Protein AF-A0A2Z6RUY8-F1 (afdb_monomer_lite)

Sequence (255 aa):
MKKIKHSTLRCDRLRELCSIENLTYYKSQLDVETRWNSTYYMIVKFQKMLRPIEMLAATDQDIKKFVPDAQGWIKINDTLTLLEPLEKATVLLSASSYPTISDVRFLFLGIQQHLNDYIGKEGFSQSEVASLILQKIDQYWEVVDSSTLASIVLDPRTKLTLFSTGEESTNAINAVKRRFSEYHTPMSQPAVINHDNGEVASTRDYFHQLKRRRLNNSTLNITRPSSGIYEEIDQYLALPCDDNVAPLLWWQAHF

InterPro domains:
  IPR012337 Ribonuclease H-like superfamily [SSF53098] (3-254)
  IPR052035 Zinc finger BED domain-containing [PTHR46481] (2-254)

Structure (mmCIF, N/CA/C/O backbone):
data_AF-A0A2Z6RUY8-F1
#
_entry.id   AF-A0A2Z6RUY8-F1
#
loop_
_atom_site.group_PDB
_atom_site.id
_atom_site.type_symbol
_atom_site.label_atom_id
_atom_site.label_alt_id
_atom_site.label_comp_id
_atom_site.label_asym_id
_atom_site.label_entity_id
_atom_site.label_seq_id
_atom_site.pdbx_PDB_ins_code
_atom_site.Cartn_x
_atom_site.Cartn_y
_atom_site.Cartn_z
_atom_site.occupancy
_atom_site.B_iso_or_equiv
_atom_site.auth_seq_id
_atom_site.auth_comp_id
_atom_site.auth_asym_id
_atom_site.auth_atom_id
_atom_site.pdbx_PDB_model_num
ATOM 1 N N . MET A 1 1 ? -9.678 -3.278 20.428 1.00 87.38 1 MET A N 1
ATOM 2 C CA . MET A 1 1 ? -9.801 -4.663 19.894 1.00 87.38 1 MET A CA 1
ATOM 3 C C . MET A 1 1 ? -9.394 -5.783 20.861 1.00 87.38 1 MET A C 1
ATOM 5 O O . MET A 1 1 ? -10.179 -6.710 21.037 1.00 87.38 1 MET A O 1
ATOM 9 N N . LYS A 1 2 ? -8.226 -5.733 21.527 1.00 91.69 2 LYS A N 1
ATOM 10 C CA . LYS A 1 2 ? -7.737 -6.803 22.435 1.00 91.69 2 LYS A CA 1
ATOM 11 C C . LYS A 1 2 ? -8.730 -7.222 23.534 1.00 91.69 2 LYS A C 1
ATOM 13 O O . LYS A 1 2 ? -8.990 -8.410 23.700 1.00 91.69 2 LYS A O 1
ATOM 18 N N . LYS A 1 3 ? -9.339 -6.255 24.233 1.00 91.94 3 LYS A N 1
ATOM 19 C CA . LYS A 1 3 ? -10.337 -6.500 25.298 1.00 91.94 3 LYS A CA 1
ATOM 20 C C . LYS A 1 3 ? -11.599 -7.218 24.811 1.00 91.94 3 LYS A C 1
ATOM 22 O O . LYS A 1 3 ? -12.157 -8.014 25.560 1.00 91.94 3 LYS A O 1
ATOM 27 N N . ILE A 1 4 ? -12.019 -6.953 23.572 1.00 92.56 4 ILE A N 1
ATOM 28 C CA . ILE A 1 4 ? -13.154 -7.632 22.938 1.00 92.56 4 ILE A CA 1
ATOM 29 C C . ILE A 1 4 ? -12.733 -9.054 22.565 1.00 92.56 4 ILE A C 1
ATOM 31 O O . ILE A 1 4 ? -13.365 -10.006 22.998 1.00 92.56 4 ILE A O 1
ATOM 35 N N . LYS A 1 5 ? -11.618 -9.211 21.835 1.00 92.00 5 LYS A N 1
ATOM 36 C CA . LYS A 1 5 ? -11.163 -10.511 21.310 1.00 92.00 5 LYS A CA 1
ATOM 37 C C . LYS A 1 5 ? -10.940 -11.578 22.388 1.00 92.00 5 LYS A C 1
ATOM 39 O O . LYS A 1 5 ? -11.156 -12.753 22.118 1.00 92.00 5 LYS A O 1
ATOM 44 N N . HIS A 1 6 ? -10.486 -11.185 23.577 1.00 93.19 6 HIS A N 1
ATOM 45 C CA . HIS A 1 6 ? -10.203 -12.117 24.675 1.00 93.19 6 HIS A CA 1
ATOM 46 C C . HIS A 1 6 ? -11.398 -12.389 25.599 1.00 93.19 6 HIS A C 1
ATOM 48 O O . HIS A 1 6 ? -11.243 -13.107 26.579 1.00 93.19 6 HIS A O 1
ATOM 54 N N . SER A 1 7 ? -12.580 -11.836 25.317 1.00 94.94 7 SER A N 1
ATOM 55 C CA . SER A 1 7 ? -13.793 -12.087 26.096 1.00 94.94 7 SER A CA 1
ATOM 56 C C . SER A 1 7 ? -14.874 -12.652 25.185 1.00 94.94 7 SER A C 1
ATOM 58 O O . SER A 1 7 ? -15.350 -11.967 24.279 1.00 94.94 7 SER A O 1
ATOM 60 N N . THR A 1 8 ? -15.267 -13.901 25.439 1.00 95.25 8 THR A N 1
ATOM 61 C CA . THR A 1 8 ? -16.367 -14.570 24.728 1.00 95.25 8 THR A CA 1
ATOM 62 C C . THR A 1 8 ? -17.651 -13.756 24.844 1.00 95.25 8 THR A C 1
ATOM 64 O O . THR A 1 8 ? -18.220 -13.383 23.825 1.00 95.25 8 THR A O 1
ATOM 67 N N . LEU A 1 9 ? -17.995 -13.333 26.065 1.00 96.31 9 LEU A N 1
ATOM 68 C CA . LEU A 1 9 ? -19.150 -12.478 26.346 1.00 96.31 9 LEU A CA 1
ATOM 69 C C . LEU A 1 9 ? -19.163 -11.199 25.492 1.00 96.31 9 LEU A C 1
ATOM 71 O O . LEU A 1 9 ? -20.167 -10.888 24.856 1.00 96.31 9 LEU A O 1
ATOM 75 N N . ARG A 1 10 ? -18.042 -10.465 25.425 1.00 95.75 10 ARG A N 1
ATOM 76 C CA . ARG A 1 10 ? -17.950 -9.240 24.607 1.00 95.75 10 ARG A CA 1
ATOM 77 C C . ARG A 1 10 ? -18.018 -9.533 23.112 1.00 95.75 10 ARG A C 1
ATOM 79 O O . ARG A 1 10 ? -18.575 -8.735 22.366 1.00 95.75 10 ARG A O 1
ATOM 86 N N . CYS A 1 11 ? -17.440 -10.644 22.660 1.00 95.88 11 CYS A N 1
ATOM 87 C CA . CYS A 1 11 ? -17.513 -11.052 21.258 1.00 95.88 11 CYS A CA 1
ATOM 88 C C . CYS A 1 11 ? -18.941 -11.399 20.839 1.00 95.88 11 CYS A C 1
ATOM 90 O O . CYS A 1 11 ? -19.361 -10.990 19.757 1.00 95.88 11 CYS A O 1
ATOM 92 N N . ASP A 1 12 ? -19.668 -12.131 21.680 1.00 96.56 12 ASP A N 1
ATOM 93 C CA . ASP A 1 12 ? -21.045 -12.535 21.409 1.00 96.56 12 ASP A CA 1
ATOM 94 C C . ASP A 1 12 ? -21.977 -11.327 21.452 1.00 96.56 12 ASP A C 1
ATOM 96 O O . ASP A 1 12 ? -22.748 -11.120 20.515 1.00 96.56 12 ASP A O 1
ATOM 100 N N . ARG A 1 13 ? -21.806 -10.443 22.445 1.00 96.88 13 ARG A N 1
ATOM 101 C CA . ARG A 1 13 ? -22.561 -9.189 22.508 1.00 96.88 13 ARG A CA 1
ATOM 102 C C . ARG A 1 13 ? -22.289 -8.287 21.305 1.00 96.88 13 ARG A C 1
ATOM 104 O O . ARG A 1 13 ? -23.222 -7.731 20.740 1.00 96.88 13 ARG A O 1
ATOM 111 N N . LEU A 1 14 ? -21.033 -8.159 20.869 1.00 96.69 14 LEU A N 1
ATOM 112 C CA . LEU A 1 14 ? -20.707 -7.387 19.666 1.00 96.69 14 LEU A CA 1
ATOM 113 C C . LEU A 1 14 ? -21.359 -7.986 18.410 1.00 96.69 14 LEU A C 1
ATOM 115 O O . LEU A 1 14 ? -21.822 -7.239 17.556 1.00 96.69 14 LEU A O 1
ATOM 119 N N . ARG A 1 15 ? -21.422 -9.319 18.296 1.00 97.19 15 ARG A N 1
ATOM 120 C CA . ARG A 1 15 ? -22.076 -10.002 17.167 1.00 97.19 15 ARG A CA 1
ATOM 121 C C . ARG A 1 15 ? -23.579 -9.727 17.127 1.00 97.19 15 ARG A C 1
ATOM 123 O O . ARG A 1 15 ? -24.127 -9.492 16.051 1.00 97.19 15 ARG A O 1
ATOM 130 N N . GLU A 1 16 ? -24.225 -9.721 18.287 1.00 97.62 16 GLU A N 1
ATOM 131 C CA . GLU A 1 16 ? -25.631 -9.341 18.425 1.00 97.62 16 GLU A CA 1
ATOM 132 C C . GLU A 1 16 ? -25.854 -7.881 18.007 1.00 97.62 16 GLU A C 1
ATOM 134 O O . GLU A 1 16 ? -26.718 -7.606 17.181 1.00 97.62 16 GLU A O 1
ATOM 139 N N . LEU A 1 17 ? -25.017 -6.955 18.489 1.00 97.50 17 LEU A N 1
ATOM 140 C CA . LEU A 1 17 ? -25.098 -5.532 18.136 1.00 97.50 17 LEU A CA 1
ATOM 141 C C . LEU A 1 17 ? -24.863 -5.286 16.638 1.00 97.50 17 LEU A C 1
ATOM 143 O O . LEU A 1 17 ? -25.574 -4.492 16.034 1.00 97.50 17 LEU A O 1
ATOM 147 N N . CYS A 1 18 ? -23.925 -6.004 16.014 1.00 97.19 18 CYS A N 1
ATOM 148 C CA . CYS A 1 18 ? -23.768 -6.000 14.558 1.00 97.19 18 CYS A CA 1
ATOM 149 C C . CYS A 1 18 ? -25.055 -6.441 13.846 1.00 97.19 18 CYS A C 1
ATOM 151 O O . CYS A 1 18 ? -25.442 -5.819 12.864 1.00 97.19 18 CYS A O 1
ATOM 153 N N . SER A 1 19 ? -25.732 -7.473 14.356 1.00 97.25 19 SER A N 1
ATOM 154 C CA . SER A 1 19 ? -26.983 -7.971 13.768 1.00 97.25 19 SER A CA 1
ATOM 155 C C . SER A 1 19 ? -28.124 -6.956 13.906 1.00 97.25 19 SER A C 1
ATOM 157 O O . SER A 1 19 ? -28.883 -6.769 12.961 1.00 97.25 19 SER A O 1
ATOM 159 N N . ILE A 1 20 ? -28.212 -6.263 15.049 1.00 96.88 20 ILE A N 1
ATOM 160 C CA . ILE A 1 20 ? -29.198 -5.196 15.301 1.00 96.88 20 ILE A CA 1
ATOM 161 C C . ILE A 1 20 ? -28.999 -4.017 14.338 1.00 96.88 20 ILE A C 1
ATOM 163 O O . ILE A 1 20 ? -29.967 -3.520 13.772 1.00 96.88 20 ILE A O 1
ATOM 167 N N . GLU A 1 21 ? -27.752 -3.606 14.108 1.00 96.38 21 GLU A N 1
ATOM 168 C CA . GLU A 1 21 ? -27.407 -2.507 13.192 1.00 96.38 21 GLU A CA 1
ATOM 169 C C . GLU A 1 21 ? -27.385 -2.937 11.711 1.00 96.38 21 GLU A C 1
ATOM 171 O O . GLU A 1 21 ? -27.020 -2.145 10.845 1.00 96.38 21 GLU A O 1
ATOM 176 N N . ASN A 1 22 ? -27.754 -4.188 11.403 1.00 95.81 22 ASN A N 1
ATOM 177 C CA . ASN A 1 22 ? -27.697 -4.770 10.060 1.00 95.81 22 ASN A CA 1
ATOM 178 C C . ASN A 1 22 ? -26.301 -4.657 9.402 1.00 95.81 22 ASN A C 1
ATOM 180 O O . ASN A 1 22 ? -26.158 -4.377 8.211 1.00 95.81 22 ASN A O 1
ATOM 184 N N . LEU A 1 23 ? -25.250 -4.865 10.199 1.00 95.75 23 LEU A N 1
ATOM 185 C CA . LEU A 1 23 ? -23.850 -4.832 9.783 1.00 95.75 23 LEU A CA 1
ATOM 186 C C . LEU A 1 23 ? -23.229 -6.229 9.829 1.00 95.75 23 LEU A C 1
ATOM 188 O O . LEU A 1 23 ? -23.462 -7.020 10.745 1.00 95.75 23 LEU A O 1
ATOM 192 N N . THR A 1 24 ? -22.337 -6.516 8.881 1.00 95.88 24 THR A N 1
ATOM 193 C CA . THR A 1 24 ? -21.537 -7.745 8.908 1.00 95.88 24 THR A CA 1
ATOM 194 C C . THR A 1 24 ? -20.627 -7.759 10.135 1.00 95.88 24 THR A C 1
ATOM 196 O O . THR A 1 24 ? -19.804 -6.863 10.327 1.00 95.88 24 THR A O 1
ATOM 199 N N . TYR A 1 25 ? -20.719 -8.814 10.944 1.00 95.62 25 TYR A N 1
ATOM 200 C CA . TYR A 1 25 ? -19.772 -9.038 12.030 1.00 95.62 25 TYR A CA 1
ATOM 201 C C . TYR A 1 25 ? -18.401 -9.445 11.477 1.00 95.62 25 TYR A C 1
ATOM 203 O O . TYR A 1 25 ? -18.254 -10.482 10.826 1.00 95.62 25 TYR A O 1
ATOM 211 N N . TYR A 1 26 ? -17.369 -8.672 11.809 1.00 93.81 26 TYR A N 1
ATOM 212 C CA . TYR A 1 26 ? -15.985 -9.011 11.503 1.00 93.81 26 TYR A CA 1
ATOM 213 C C . TYR A 1 26 ? -15.292 -9.529 12.759 1.00 93.81 26 TYR A C 1
ATOM 215 O O . TYR A 1 26 ? -15.147 -8.822 13.754 1.00 93.81 26 TYR A O 1
ATOM 223 N N . LYS A 1 27 ? -14.786 -10.766 12.724 1.00 89.94 27 LYS A N 1
ATOM 224 C CA . LYS A 1 27 ? -14.002 -11.287 13.850 1.00 89.94 27 LYS A CA 1
ATOM 225 C C . LYS A 1 27 ? -12.818 -10.358 14.135 1.00 89.94 27 LYS A C 1
ATOM 227 O O . LYS A 1 27 ? -11.997 -10.103 13.250 1.00 89.94 27 LYS A O 1
ATOM 232 N N . SER A 1 28 ? -12.724 -9.903 15.385 1.00 86.88 28 SER A N 1
ATOM 233 C CA . SER A 1 28 ? -11.672 -9.000 15.854 1.00 86.88 28 SER A CA 1
ATOM 234 C C . SER A 1 28 ? -10.278 -9.517 15.489 1.00 86.88 28 SER A C 1
ATOM 236 O O . SER A 1 28 ? -9.825 -10.560 15.977 1.00 86.88 28 SER A O 1
ATOM 238 N N . GLN A 1 29 ? -9.581 -8.759 14.648 1.00 88.06 29 GLN A N 1
ATOM 239 C CA . GLN A 1 29 ? -8.177 -8.975 14.326 1.00 88.06 29 GLN A CA 1
ATOM 240 C C . GLN A 1 29 ? -7.311 -8.158 15.287 1.00 88.06 29 GLN A C 1
ATOM 242 O O . GLN A 1 29 ? -7.740 -7.116 15.776 1.00 88.06 29 GLN A O 1
ATOM 247 N N . LEU A 1 30 ? -6.134 -8.685 15.620 1.00 92.12 30 LEU A N 1
ATOM 248 C CA . LEU A 1 30 ? -5.108 -7.915 16.315 1.00 92.12 30 LEU A CA 1
ATOM 249 C C . LEU A 1 30 ? -3.981 -7.671 15.337 1.00 92.12 30 LEU A C 1
ATOM 251 O O . LEU A 1 30 ? -3.805 -8.460 14.401 1.00 92.12 30 LEU A O 1
ATOM 255 N N . ASP A 1 31 ? -3.245 -6.608 15.601 1.00 92.94 31 ASP A N 1
ATOM 256 C CA . ASP A 1 31 ? -1.949 -6.426 14.996 1.00 92.94 31 ASP A CA 1
ATOM 257 C C . ASP A 1 31 ? -1.008 -7.593 15.353 1.00 92.94 31 ASP A C 1
ATOM 259 O O . ASP A 1 31 ? -1.128 -8.210 16.419 1.00 92.94 31 ASP A O 1
ATOM 263 N N . VAL A 1 32 ? -0.147 -7.945 14.406 1.00 92.62 32 VAL A N 1
ATOM 264 C CA . VAL A 1 32 ? 0.817 -9.037 14.456 1.00 92.62 32 VAL A CA 1
ATOM 265 C C . VAL A 1 32 ? 2.101 -8.521 13.820 1.00 92.62 32 VAL A C 1
ATOM 267 O O . VAL A 1 32 ? 2.162 -8.371 12.607 1.00 92.62 32 VAL A O 1
ATOM 270 N N . GLU A 1 33 ? 3.141 -8.335 14.629 1.00 87.12 33 GLU A N 1
ATOM 271 C CA . GLU A 1 33 ? 4.413 -7.715 14.216 1.00 87.12 33 GLU A CA 1
ATOM 272 C C . GLU A 1 33 ? 5.027 -8.327 12.943 1.00 87.12 33 GLU A C 1
ATOM 274 O O . GLU A 1 33 ? 5.630 -7.628 12.137 1.00 87.12 33 GLU A O 1
ATOM 279 N N . THR A 1 34 ? 4.843 -9.631 12.720 1.00 86.81 34 THR A N 1
ATOM 280 C CA . THR A 1 34 ? 5.396 -10.349 11.559 1.00 86.81 34 THR A CA 1
ATOM 281 C C . THR A 1 34 ? 4.510 -10.329 10.311 1.00 86.81 34 THR A C 1
ATOM 283 O O . THR A 1 34 ? 4.892 -10.894 9.288 1.00 86.81 34 THR A O 1
ATOM 286 N N . ARG A 1 35 ? 3.316 -9.724 10.356 1.00 86.12 35 ARG A N 1
ATOM 287 C CA . ARG A 1 35 ? 2.372 -9.678 9.227 1.00 86.12 35 ARG A CA 1
ATOM 288 C C . ARG A 1 35 ? 2.165 -8.240 8.784 1.00 86.12 35 ARG A C 1
ATOM 290 O O . ARG A 1 35 ? 1.356 -7.533 9.360 1.00 86.12 35 ARG A O 1
ATOM 297 N N . TRP A 1 36 ? 2.812 -7.842 7.698 1.00 84.25 36 TRP A N 1
ATOM 298 C CA . TRP A 1 36 ? 2.899 -6.437 7.278 1.00 84.25 36 TRP A CA 1
ATOM 299 C C . TRP A 1 36 ? 1.542 -5.713 7.161 1.00 84.25 36 TRP A C 1
ATOM 301 O O . TRP A 1 36 ? 1.431 -4.551 7.536 1.00 84.25 36 TRP A O 1
ATOM 311 N N . ASN A 1 37 ? 0.475 -6.419 6.764 1.00 93.38 37 ASN A N 1
ATOM 312 C CA . ASN A 1 37 ? -0.860 -5.831 6.584 1.00 93.38 37 ASN A CA 1
ATOM 313 C C . ASN A 1 37 ? -1.780 -5.932 7.824 1.00 93.38 37 ASN A C 1
ATOM 315 O O . ASN A 1 37 ? -2.951 -5.544 7.763 1.00 93.38 37 ASN A O 1
ATOM 319 N N . SER A 1 38 ? -1.322 -6.488 8.956 1.00 94.62 38 SER A N 1
ATOM 320 C CA . SER A 1 38 ? -2.207 -6.749 10.103 1.00 94.62 38 SER A CA 1
ATOM 321 C C . SER A 1 38 ? -2.766 -5.489 10.745 1.00 94.62 38 SER A C 1
ATOM 323 O O . SER A 1 38 ? -3.951 -5.494 11.089 1.00 94.62 38 SER A O 1
ATOM 325 N N . THR A 1 39 ? -1.959 -4.432 10.876 1.00 94.88 39 THR A N 1
ATOM 326 C CA . THR A 1 39 ? -2.395 -3.132 11.410 1.00 94.88 39 THR A CA 1
ATOM 327 C C . THR A 1 39 ? -3.503 -2.540 10.554 1.00 94.88 39 THR A C 1
ATOM 329 O O . THR A 1 39 ? -4.578 -2.243 11.076 1.00 94.88 39 THR A O 1
ATOM 332 N N . TYR A 1 40 ? -3.289 -2.454 9.238 1.00 96.44 40 TYR A N 1
ATOM 333 C CA . TYR A 1 40 ? -4.282 -1.929 8.302 1.00 96.44 40 TYR A CA 1
ATOM 334 C C . TYR A 1 40 ? -5.610 -2.690 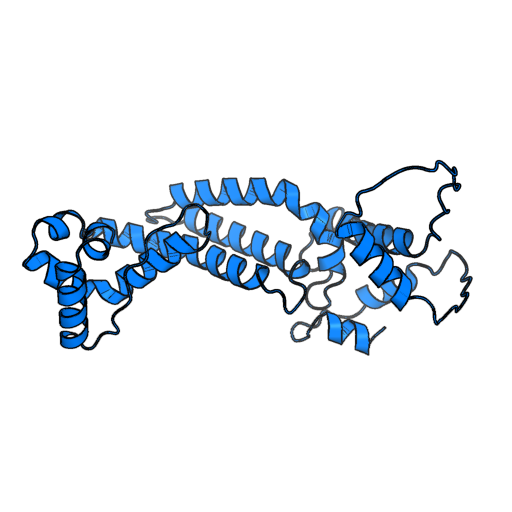8.412 1.00 96.44 40 TYR A C 1
ATOM 336 O O . TYR A 1 40 ? -6.651 -2.102 8.710 1.00 96.44 40 TYR A O 1
ATOM 344 N N . TYR A 1 41 ? -5.585 -4.024 8.304 1.00 96.06 41 TYR A N 1
ATOM 345 C CA . TYR A 1 41 ? -6.807 -4.828 8.406 1.00 96.06 41 TYR A CA 1
ATOM 346 C C . TYR A 1 41 ? -7.475 -4.760 9.783 1.00 96.06 41 TYR A C 1
ATOM 348 O O . TYR A 1 41 ? -8.702 -4.856 9.872 1.00 96.06 41 TYR A O 1
ATOM 356 N N . MET A 1 42 ? -6.701 -4.627 10.866 1.00 95.75 42 MET A N 1
ATOM 357 C CA . MET A 1 42 ? -7.253 -4.437 12.206 1.00 95.75 42 MET A CA 1
ATOM 358 C C . MET A 1 42 ? -8.061 -3.139 12.275 1.00 95.75 42 MET A C 1
ATOM 360 O O . MET A 1 42 ? -9.191 -3.165 12.769 1.00 95.75 42 MET A O 1
ATOM 364 N N . ILE A 1 43 ? -7.503 -2.036 11.773 1.00 95.50 43 ILE A N 1
ATOM 365 C CA . ILE A 1 43 ? -8.140 -0.719 11.812 1.00 95.50 43 ILE A CA 1
ATOM 366 C C . ILE A 1 43 ? -9.357 -0.676 10.874 1.00 95.50 43 ILE A C 1
ATOM 368 O O . ILE A 1 43 ? -10.429 -0.260 11.305 1.00 95.50 43 ILE A O 1
ATOM 372 N N . VAL A 1 44 ? -9.260 -1.206 9.649 1.00 96.12 44 VAL A N 1
ATOM 373 C CA . VAL A 1 44 ? -10.400 -1.276 8.711 1.00 96.12 44 VAL A CA 1
ATOM 374 C C . VAL A 1 44 ? -11.568 -2.070 9.303 1.00 96.12 44 VAL A C 1
ATOM 376 O O . VAL A 1 44 ? -12.721 -1.645 9.237 1.00 96.12 44 VAL A O 1
ATOM 379 N N . LYS A 1 45 ? -11.302 -3.228 9.924 1.00 94.88 45 LYS A N 1
ATOM 380 C CA . LYS A 1 45 ? -12.353 -4.018 10.592 1.00 94.88 45 LYS A CA 1
ATOM 381 C C . LYS A 1 45 ? -12.948 -3.284 11.789 1.00 94.88 45 LYS A C 1
ATOM 383 O O . LYS A 1 45 ? -14.146 -3.401 12.030 1.00 94.88 45 LYS A O 1
ATOM 388 N N . PHE A 1 46 ? -12.121 -2.559 12.539 1.00 93.94 46 PHE A N 1
ATOM 389 C CA . PHE A 1 46 ? -12.578 -1.727 13.645 1.00 93.94 46 PHE A CA 1
ATOM 390 C C . PHE A 1 46 ? -13.522 -0.621 13.154 1.00 93.94 46 PHE A C 1
ATOM 392 O O . PHE A 1 46 ? -14.623 -0.506 13.682 1.00 93.94 46 PHE A O 1
ATOM 399 N N . GLN A 1 47 ? -13.155 0.101 12.091 1.00 94.06 47 GLN A N 1
ATOM 400 C CA . GLN A 1 47 ? -13.979 1.150 11.486 1.00 94.06 47 GLN A CA 1
ATOM 401 C C . GLN A 1 47 ? -15.326 0.607 10.982 1.00 94.06 47 GLN A C 1
ATOM 403 O O . GLN A 1 47 ? -16.372 1.182 11.272 1.00 94.06 47 GLN A O 1
ATOM 408 N N . LYS A 1 48 ? -15.327 -0.557 10.316 1.00 94.38 48 LYS A N 1
ATOM 409 C CA . LYS A 1 48 ? -16.556 -1.226 9.842 1.00 94.38 48 LYS A CA 1
ATOM 410 C C . LYS A 1 48 ? -17.512 -1.651 10.962 1.00 94.38 48 LYS A C 1
ATOM 412 O O . LYS A 1 48 ? -18.690 -1.869 10.700 1.00 94.38 48 LYS A O 1
ATOM 417 N N . MET A 1 49 ? -17.016 -1.801 12.188 1.00 94.56 49 MET A N 1
ATOM 418 C CA . MET A 1 49 ? -17.811 -2.181 13.360 1.00 94.56 49 MET A CA 1
ATOM 419 C C . MET A 1 49 ? -17.922 -1.052 14.386 1.00 94.56 49 MET A C 1
ATOM 421 O O . MET A 1 49 ? -18.302 -1.315 15.526 1.00 94.56 49 MET A O 1
ATOM 425 N N . LEU A 1 50 ? -17.592 0.189 14.011 1.00 92.88 50 LEU A N 1
ATOM 426 C CA . LEU A 1 50 ? -17.530 1.304 14.951 1.00 92.88 50 LEU A CA 1
ATOM 427 C C . LEU A 1 50 ? -18.838 1.466 15.722 1.00 92.88 50 LEU A C 1
ATOM 429 O O . LEU A 1 50 ? -18.842 1.439 16.950 1.00 92.88 50 LEU A O 1
ATOM 433 N N . ARG A 1 51 ? -19.955 1.547 15.000 1.00 94.75 51 ARG A N 1
ATOM 434 C CA . ARG A 1 51 ? -21.261 1.783 15.605 1.00 94.75 51 ARG A CA 1
ATOM 435 C C . ARG A 1 51 ? -21.646 0.700 16.638 1.00 94.75 51 ARG A C 1
ATOM 437 O O . ARG A 1 51 ? -21.911 1.053 17.788 1.00 94.75 51 ARG A O 1
ATOM 444 N N . PRO A 1 52 ? -21.569 -0.607 16.320 1.00 96.44 52 PRO A N 1
ATOM 445 C CA . PRO A 1 52 ? -21.721 -1.671 17.314 1.00 96.44 52 PRO A CA 1
ATOM 446 C C . PRO A 1 52 ? -20.745 -1.581 18.499 1.00 96.44 52 PRO A C 1
ATOM 448 O O . PRO A 1 52 ? -21.113 -1.901 19.630 1.00 96.44 52 PRO A O 1
ATOM 451 N N . ILE A 1 53 ? -19.501 -1.145 18.277 1.00 95.50 53 ILE A N 1
ATOM 452 C CA . ILE A 1 53 ? -18.509 -0.978 19.349 1.00 95.50 53 ILE A CA 1
ATOM 453 C C . ILE A 1 53 ? -18.877 0.187 20.279 1.00 95.50 53 ILE A C 1
ATOM 455 O O . ILE A 1 53 ? -18.723 0.051 21.492 1.00 95.50 53 ILE A O 1
ATOM 459 N N . GLU A 1 54 ? -19.394 1.298 19.755 1.00 95.06 54 GLU A N 1
ATOM 460 C CA . GLU A 1 54 ? -19.902 2.417 20.563 1.00 95.06 54 GLU A CA 1
ATOM 461 C C . GLU A 1 54 ? -21.097 1.994 21.421 1.00 95.06 54 GLU A C 1
ATOM 463 O O . GLU A 1 54 ? -21.159 2.318 22.607 1.00 95.06 54 GLU A O 1
ATOM 468 N N . MET A 1 55 ? -22.022 1.213 20.855 1.00 96.44 55 MET A N 1
ATOM 469 C CA . MET A 1 55 ? -23.152 0.656 21.605 1.00 96.44 55 MET A CA 1
ATOM 470 C C . MET A 1 55 ? -22.677 -0.284 22.716 1.00 96.44 55 MET A C 1
ATOM 472 O O . MET A 1 55 ? -23.168 -0.213 23.842 1.00 96.44 55 MET A O 1
ATOM 476 N N . LEU A 1 56 ? -21.685 -1.135 22.431 1.00 96.25 56 LEU A N 1
ATOM 477 C CA . LEU A 1 56 ? -21.068 -1.986 23.447 1.00 96.25 56 LEU A CA 1
ATOM 478 C C . LEU A 1 56 ? -20.450 -1.131 24.563 1.00 96.25 56 LEU A C 1
ATOM 480 O O . LEU A 1 56 ? -20.694 -1.387 25.743 1.00 96.25 56 LEU A O 1
ATOM 484 N N . ALA A 1 57 ? -19.713 -0.081 24.196 1.00 96.25 57 ALA A N 1
ATOM 485 C CA . ALA A 1 57 ? -19.073 0.854 25.117 1.00 96.25 57 ALA A CA 1
ATOM 486 C C . ALA A 1 57 ? -20.060 1.642 25.991 1.00 96.25 57 ALA A C 1
ATOM 488 O O . ALA A 1 57 ? -19.716 2.012 27.113 1.00 96.25 57 ALA A O 1
ATOM 489 N N . ALA A 1 58 ? -21.290 1.872 25.523 1.00 95.69 58 ALA A N 1
ATOM 490 C CA . ALA A 1 58 ? -22.337 2.493 26.334 1.00 95.69 58 ALA A CA 1
ATOM 491 C C . ALA A 1 58 ? -22.714 1.634 27.556 1.00 95.69 58 ALA A C 1
ATOM 493 O O . ALA A 1 58 ? -23.113 2.173 28.587 1.00 95.69 58 ALA A O 1
ATOM 494 N N . THR A 1 59 ? -22.539 0.311 27.458 1.00 94.25 59 THR A N 1
ATOM 495 C CA . THR A 1 59 ? -22.858 -0.659 28.523 1.00 94.25 59 THR A CA 1
ATOM 496 C C . THR A 1 59 ? -21.632 -1.269 29.213 1.00 94.25 59 THR A C 1
ATOM 498 O O . THR A 1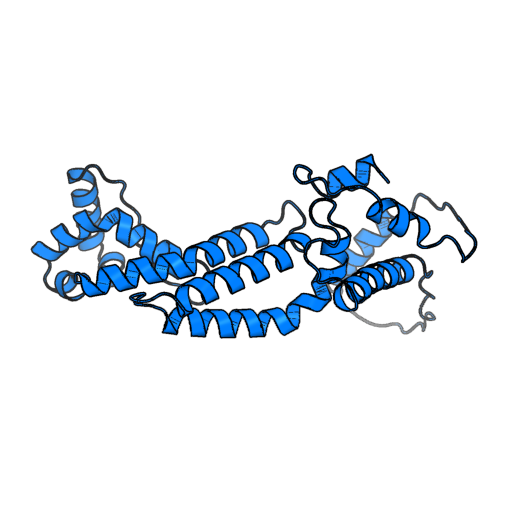 59 ? -21.767 -1.855 30.282 1.00 94.25 59 THR A O 1
ATOM 501 N N . ASP A 1 60 ? -20.431 -1.111 28.647 1.00 95.44 60 ASP A N 1
ATOM 502 C CA . ASP A 1 60 ? -19.174 -1.662 29.169 1.00 95.44 60 ASP A CA 1
ATOM 503 C C . ASP A 1 60 ? -18.120 -0.554 29.348 1.00 95.44 60 ASP A C 1
ATOM 505 O O . ASP A 1 60 ? -17.457 -0.121 28.398 1.00 95.44 60 ASP A O 1
ATOM 509 N N . GLN A 1 61 ? -17.934 -0.113 30.598 1.00 93.06 61 GLN A N 1
ATOM 510 C CA . GLN A 1 61 ? -16.997 0.964 30.951 1.00 93.06 61 GLN A CA 1
ATOM 511 C C . GLN A 1 61 ? -15.534 0.627 30.642 1.00 93.06 61 GLN A C 1
ATOM 513 O O . GLN A 1 61 ? -14.731 1.530 30.406 1.00 93.06 61 GLN A O 1
ATOM 518 N N . ASP A 1 62 ? -15.163 -0.654 30.622 1.00 93.12 62 ASP A N 1
ATOM 519 C CA . ASP A 1 62 ? -13.806 -1.052 30.262 1.00 93.12 62 ASP A CA 1
ATOM 520 C C . ASP A 1 62 ? -13.563 -0.967 28.763 1.00 93.12 62 ASP A C 1
ATOM 522 O O . ASP A 1 62 ? -12.417 -0.798 28.362 1.00 93.12 62 ASP A O 1
ATOM 526 N N . ILE A 1 63 ? -14.604 -1.065 27.933 1.00 94.31 63 ILE A N 1
ATOM 527 C CA . ILE A 1 63 ? -14.501 -0.794 26.496 1.00 94.31 63 ILE A CA 1
ATOM 528 C C . ILE A 1 63 ? -14.544 0.707 26.226 1.00 94.31 63 ILE A C 1
ATOM 530 O O . ILE A 1 63 ? -13.751 1.185 25.416 1.00 94.31 63 ILE A O 1
ATOM 534 N N . LYS A 1 64 ? -15.387 1.456 26.948 1.00 94.25 64 LYS A N 1
ATOM 535 C CA . LYS A 1 64 ? -15.543 2.910 26.789 1.00 94.25 64 LYS A CA 1
ATOM 536 C C . LYS A 1 64 ? -14.223 3.678 26.836 1.00 94.25 64 LYS A C 1
ATOM 538 O O . LYS A 1 64 ? -14.015 4.567 26.022 1.00 94.25 64 LYS A O 1
ATOM 543 N N . LYS A 1 65 ? -13.303 3.283 27.722 1.00 92.12 65 LYS A N 1
ATOM 544 C CA . LYS A 1 65 ? -11.962 3.887 27.867 1.00 92.12 65 LYS A CA 1
ATOM 545 C C . LYS A 1 65 ? -11.082 3.786 26.612 1.00 92.12 65 LYS A C 1
ATOM 547 O O . LYS A 1 65 ? -10.090 4.497 26.522 1.00 92.12 65 LYS A O 1
ATOM 552 N N . PHE A 1 66 ? -11.398 2.881 25.684 1.00 91.50 66 PHE A N 1
ATOM 553 C CA . PHE A 1 66 ? -10.611 2.633 24.472 1.00 91.50 66 PHE A CA 1
ATOM 554 C C . PHE A 1 66 ? -11.313 3.082 23.186 1.00 91.50 66 PHE A C 1
ATOM 556 O O . PHE A 1 66 ? -10.762 2.867 22.106 1.00 91.50 66 PHE A O 1
ATOM 563 N N . VAL A 1 67 ? -12.525 3.638 23.270 1.00 92.44 67 VAL A N 1
ATOM 564 C CA . VAL A 1 67 ? -13.203 4.190 22.092 1.00 92.44 67 VAL A CA 1
ATOM 565 C C . VAL A 1 67 ? -12.558 5.541 21.761 1.00 92.44 67 VAL A C 1
ATOM 567 O O . VAL A 1 67 ? -12.481 6.385 22.654 1.00 92.44 67 VAL A O 1
ATOM 570 N N . PRO A 1 68 ? -12.067 5.753 20.525 1.00 93.38 68 PRO A N 1
ATOM 571 C CA . PRO A 1 68 ? -11.462 7.019 20.132 1.00 93.38 68 PRO A CA 1
ATOM 572 C C . PRO A 1 68 ? -12.473 8.163 20.202 1.00 93.38 68 PRO A C 1
ATOM 574 O O . PRO A 1 68 ? -13.637 7.996 19.835 1.00 93.38 68 PRO A O 1
ATOM 577 N N . ASP A 1 69 ? -12.008 9.329 20.635 1.00 93.69 69 ASP A N 1
ATOM 578 C CA . ASP A 1 69 ? -12.748 10.579 20.496 1.00 93.69 69 ASP A CA 1
ATOM 579 C C . ASP A 1 69 ? -12.634 11.130 19.060 1.00 93.69 69 ASP A C 1
ATOM 581 O O . ASP A 1 69 ? -12.033 10.511 18.176 1.00 93.69 69 ASP A O 1
ATOM 585 N N . ALA A 1 70 ? -13.215 12.306 18.809 1.00 94.44 70 ALA A N 1
ATOM 586 C CA . ALA A 1 70 ? -13.206 12.925 17.483 1.00 94.44 70 ALA A CA 1
ATOM 587 C C . ALA A 1 70 ? -11.783 13.121 16.923 1.00 94.44 70 ALA A C 1
ATOM 589 O O . ALA A 1 70 ? -11.547 12.882 15.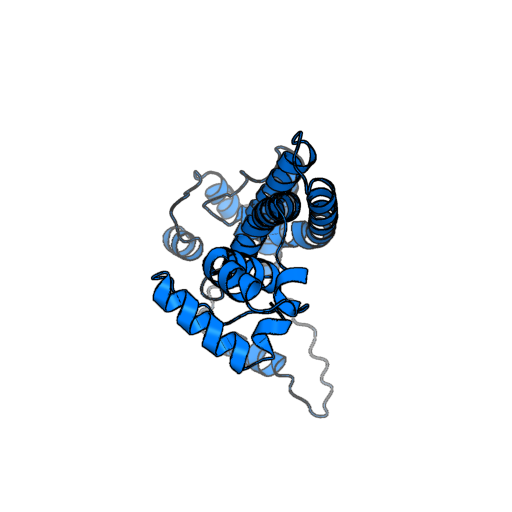741 1.00 94.44 70 ALA A O 1
ATOM 590 N N . GLN A 1 71 ? -10.822 13.500 17.770 1.00 95.94 71 GLN A N 1
ATOM 591 C CA . GLN A 1 71 ? -9.428 13.680 17.358 1.00 95.94 71 GLN A CA 1
ATOM 592 C C . GLN A 1 71 ? -8.740 12.338 17.098 1.00 95.94 71 GLN A C 1
ATOM 594 O O . GLN A 1 71 ? -7.991 12.196 16.133 1.00 95.94 71 GLN A O 1
ATOM 599 N N . GLY A 1 72 ? -9.029 11.324 17.913 1.00 95.81 72 GLY A N 1
ATOM 600 C CA . GLY A 1 72 ? -8.584 9.955 17.686 1.00 95.81 72 GLY A CA 1
ATOM 601 C C . GLY A 1 72 ? -9.063 9.402 16.343 1.00 95.81 72 GLY A C 1
ATOM 602 O O . GLY A 1 72 ? -8.287 8.750 15.646 1.00 95.81 72 GLY A O 1
ATOM 603 N N . TRP A 1 73 ? -10.297 9.709 15.937 1.00 95.25 73 TRP A N 1
ATOM 604 C CA . TRP A 1 73 ? -10.834 9.305 14.634 1.00 95.25 73 TRP A CA 1
ATOM 605 C C . TRP A 1 73 ? -10.137 9.965 13.453 1.00 95.25 73 TRP A C 1
ATOM 607 O O . TRP A 1 73 ? -9.850 9.278 12.473 1.00 95.25 73 TRP A O 1
ATOM 617 N N . ILE A 1 74 ? -9.812 11.255 13.555 1.00 96.88 74 ILE A N 1
ATOM 618 C CA . ILE A 1 74 ? -9.015 11.948 12.533 1.00 96.88 74 ILE A CA 1
ATOM 619 C C . ILE A 1 74 ? -7.669 11.234 12.364 1.00 96.88 74 ILE A C 1
ATOM 621 O O . ILE A 1 74 ? -7.330 10.819 11.259 1.00 96.88 74 ILE A O 1
ATOM 625 N N . LYS A 1 75 ? -6.965 10.964 13.471 1.00 97.19 75 LYS A N 1
ATOM 626 C CA . LYS A 1 75 ? -5.679 10.248 13.448 1.00 97.19 75 LYS A CA 1
ATOM 627 C C . LYS A 1 75 ? -5.782 8.849 12.846 1.00 97.19 75 LYS A C 1
ATOM 629 O O . LYS A 1 75 ? -4.909 8.444 12.082 1.00 97.19 75 LYS A O 1
ATOM 634 N N . ILE A 1 76 ? -6.838 8.103 13.174 1.00 96.38 76 ILE A N 1
ATOM 635 C CA . ILE A 1 76 ? -7.076 6.756 12.639 1.00 96.38 76 ILE A CA 1
ATOM 636 C C . ILE A 1 76 ? -7.290 6.789 11.121 1.00 96.38 76 ILE A C 1
ATOM 638 O O . ILE A 1 76 ? -6.682 5.991 10.407 1.00 96.38 76 ILE A O 1
ATOM 642 N N . ASN A 1 77 ? -8.124 7.705 10.629 1.00 96.62 77 ASN A N 1
ATOM 643 C CA . ASN A 1 77 ? -8.419 7.826 9.200 1.00 96.62 77 ASN A CA 1
ATOM 644 C C . ASN A 1 77 ? -7.194 8.303 8.410 1.00 96.62 77 ASN A C 1
ATOM 646 O O . ASN A 1 77 ? -6.879 7.749 7.355 1.00 96.62 77 ASN A O 1
ATOM 650 N N . ASP A 1 78 ? -6.456 9.268 8.953 1.00 97.75 78 ASP A N 1
ATOM 651 C CA . ASP A 1 78 ? -5.193 9.722 8.376 1.00 97.75 78 ASP A CA 1
ATOM 652 C C . ASP A 1 78 ? -4.165 8.579 8.337 1.00 97.75 78 ASP A C 1
ATOM 654 O O . ASP A 1 78 ? -3.519 8.362 7.316 1.00 97.75 78 ASP A O 1
ATOM 658 N N . THR A 1 79 ? -4.079 7.760 9.391 1.00 97.44 79 THR A N 1
ATOM 659 C CA . THR A 1 79 ? -3.200 6.576 9.407 1.00 97.44 79 THR A CA 1
ATOM 660 C C . THR A 1 79 ? -3.595 5.564 8.329 1.00 97.44 79 THR A C 1
ATOM 662 O O . THR A 1 79 ? -2.729 5.042 7.632 1.00 97.44 79 THR A O 1
ATOM 665 N N . LEU A 1 80 ? -4.892 5.281 8.151 1.00 97.19 80 LEU A N 1
ATOM 666 C CA . LEU A 1 80 ? -5.359 4.387 7.082 1.00 97.19 80 LEU A CA 1
ATOM 667 C C . LEU A 1 80 ? -4.990 4.907 5.693 1.00 97.19 80 LEU A C 1
ATOM 669 O O . LEU A 1 80 ? -4.601 4.116 4.839 1.00 97.19 80 LEU A O 1
ATOM 673 N N . THR A 1 81 ? -5.068 6.222 5.502 1.00 97.25 81 THR A N 1
ATOM 674 C CA . THR A 1 81 ? -4.696 6.887 4.249 1.00 97.25 81 THR A CA 1
ATOM 675 C C . THR A 1 81 ? -3.220 6.666 3.916 1.00 97.25 81 THR A C 1
ATOM 677 O O . THR A 1 81 ? -2.876 6.427 2.762 1.00 97.25 81 THR A O 1
ATOM 680 N N . LEU A 1 82 ? -2.339 6.681 4.921 1.00 97.25 82 LEU A N 1
ATOM 681 C CA . LEU A 1 82 ? -0.922 6.355 4.733 1.00 97.25 82 LEU A CA 1
ATOM 682 C C . LEU A 1 82 ? -0.701 4.868 4.451 1.00 97.25 82 LEU A C 1
ATOM 684 O O . LEU A 1 82 ? 0.120 4.533 3.608 1.00 97.25 82 LEU A O 1
ATOM 688 N N . LEU A 1 83 ? -1.414 3.976 5.146 1.00 96.50 83 LEU A N 1
ATOM 689 C CA . LEU A 1 83 ? -1.174 2.530 5.082 1.00 96.50 83 LEU A CA 1
ATOM 690 C C . LEU A 1 83 ? -1.798 1.833 3.862 1.00 96.50 83 LEU A C 1
ATOM 692 O O . LEU A 1 83 ? -1.323 0.763 3.484 1.00 96.50 83 LEU A O 1
ATOM 696 N N . GLU A 1 84 ? -2.847 2.389 3.252 1.00 96.56 84 GLU A N 1
ATOM 697 C CA . GLU A 1 84 ? -3.556 1.736 2.142 1.00 96.56 84 GLU A CA 1
ATOM 698 C C . GLU A 1 84 ? -2.656 1.444 0.922 1.00 96.56 84 GLU A C 1
ATOM 700 O O . GLU A 1 84 ? -2.679 0.306 0.447 1.00 96.56 84 GLU A O 1
ATOM 705 N N . PRO A 1 85 ? -1.818 2.376 0.421 1.00 96.69 85 PRO A N 1
ATOM 706 C CA . PRO A 1 85 ? -0.910 2.067 -0.686 1.00 96.69 85 PRO A CA 1
ATOM 707 C C . PRO A 1 85 ? 0.114 0.979 -0.348 1.00 96.69 85 PRO A C 1
ATOM 709 O O . PRO A 1 85 ? 0.410 0.140 -1.198 1.00 96.69 85 PRO A O 1
ATOM 712 N N . LEU A 1 86 ? 0.614 0.939 0.896 1.00 95.50 86 LEU A N 1
ATOM 713 C CA . LEU A 1 86 ? 1.543 -0.106 1.340 1.00 95.50 86 LEU A CA 1
ATOM 714 C C . LEU A 1 86 ? 0.869 -1.480 1.384 1.00 95.50 86 LEU A C 1
ATOM 716 O O . LEU A 1 86 ? 1.485 -2.480 1.011 1.00 95.50 86 LEU A O 1
ATOM 720 N N . GLU A 1 87 ? -0.392 -1.542 1.812 1.00 96.12 87 GLU A N 1
ATOM 721 C CA . GLU A 1 87 ? -1.158 -2.787 1.807 1.00 96.12 87 GLU A CA 1
ATOM 722 C C . GLU A 1 87 ? -1.356 -3.303 0.380 1.00 96.12 87 GLU A C 1
ATOM 724 O O . GLU A 1 87 ? -1.028 -4.461 0.107 1.00 96.12 87 GLU A O 1
ATOM 729 N N . LYS A 1 88 ? -1.787 -2.432 -0.542 1.00 95.69 88 LYS A N 1
ATOM 730 C CA . LYS A 1 88 ? -1.986 -2.782 -1.956 1.00 95.69 88 LYS A CA 1
ATOM 731 C C . LYS A 1 88 ? -0.691 -3.244 -2.614 1.00 95.69 88 LYS A C 1
ATOM 733 O O . LYS A 1 88 ? -0.685 -4.276 -3.286 1.00 95.69 88 LYS A O 1
ATOM 738 N N . ALA A 1 89 ? 0.409 -2.526 -2.382 1.00 94.38 89 ALA A N 1
ATOM 739 C CA . ALA A 1 89 ? 1.727 -2.909 -2.875 1.00 94.38 89 ALA A CA 1
ATOM 740 C C . ALA A 1 89 ? 2.164 -4.267 -2.310 1.00 94.38 89 ALA A C 1
ATOM 742 O O . ALA A 1 89 ? 2.608 -5.131 -3.060 1.00 94.38 89 ALA A O 1
ATOM 743 N N . THR A 1 90 ? 1.967 -4.502 -1.010 1.00 93.31 90 THR A N 1
ATOM 744 C CA . THR A 1 90 ? 2.294 -5.786 -0.375 1.00 93.31 90 THR A CA 1
ATOM 745 C C . THR A 1 90 ? 1.484 -6.930 -0.979 1.00 93.31 90 THR A C 1
ATOM 747 O O . THR A 1 90 ? 2.049 -7.980 -1.277 1.00 93.31 90 THR A O 1
ATOM 750 N N . VAL A 1 91 ? 0.174 -6.749 -1.183 1.00 92.94 91 VAL A N 1
ATOM 751 C CA . VAL A 1 91 ? -0.690 -7.771 -1.799 1.00 92.94 91 VAL A CA 1
ATOM 752 C C . VAL A 1 91 ? -0.242 -8.077 -3.226 1.00 92.94 91 VAL A C 1
ATOM 754 O O . VAL A 1 91 ? -0.107 -9.250 -3.571 1.00 92.94 91 VAL A O 1
ATOM 757 N N . LEU A 1 92 ? 0.031 -7.045 -4.028 1.00 91.56 92 LEU A N 1
ATOM 758 C CA . LEU A 1 92 ? 0.481 -7.195 -5.411 1.00 91.56 92 LEU A CA 1
ATOM 759 C C . LEU A 1 92 ? 1.824 -7.930 -5.482 1.00 91.56 92 LEU A C 1
ATOM 761 O O . LEU A 1 92 ? 1.941 -8.925 -6.193 1.00 91.56 92 LEU A O 1
ATOM 765 N N . LEU A 1 93 ? 2.815 -7.490 -4.704 1.00 91.56 93 LEU A N 1
ATOM 766 C CA . LEU A 1 93 ? 4.165 -8.061 -4.715 1.00 91.56 93 LEU A CA 1
ATOM 767 C C . LEU A 1 93 ? 4.234 -9.467 -4.099 1.00 91.56 93 LEU A C 1
ATOM 769 O O . LEU A 1 93 ? 5.174 -10.207 -4.383 1.00 91.56 93 LEU A O 1
ATOM 773 N N . SER A 1 94 ? 3.237 -9.856 -3.296 1.00 90.44 94 SER A N 1
ATOM 774 C CA . SER A 1 94 ? 3.115 -11.205 -2.723 1.00 90.44 94 SER A CA 1
ATOM 775 C C . SER A 1 94 ? 2.539 -12.238 -3.700 1.00 90.44 94 SER A C 1
ATOM 777 O O . SER A 1 94 ? 2.415 -13.413 -3.339 1.00 90.44 94 SER A O 1
ATOM 779 N N . ALA A 1 95 ? 2.148 -11.833 -4.912 1.00 89.69 95 ALA A N 1
ATOM 780 C CA . ALA A 1 95 ? 1.649 -12.764 -5.912 1.00 89.69 95 ALA A CA 1
ATOM 781 C C . ALA A 1 95 ? 2.731 -13.777 -6.321 1.00 89.69 95 ALA A C 1
ATOM 783 O O . ALA A 1 95 ? 3.897 -13.443 -6.510 1.00 89.69 95 ALA A O 1
ATOM 784 N N . SER A 1 96 ? 2.324 -15.037 -6.476 1.00 85.00 96 SER A N 1
ATOM 785 C CA . SER A 1 96 ? 3.196 -16.138 -6.909 1.00 85.00 96 SER A CA 1
ATOM 786 C C . SER A 1 96 ? 2.835 -16.692 -8.288 1.00 85.00 96 SER A C 1
ATOM 788 O O . SER A 1 96 ? 3.535 -17.558 -8.810 1.00 85.00 96 SER A O 1
ATOM 790 N N . SER A 1 97 ? 1.741 -16.209 -8.881 1.00 86.50 97 SER A N 1
ATOM 791 C CA . SER A 1 97 ? 1.221 -16.658 -10.175 1.00 86.50 97 SER A CA 1
ATOM 792 C C . SER A 1 97 ? 1.795 -15.896 -11.372 1.00 86.50 97 SER A C 1
ATOM 794 O O . SER A 1 97 ? 1.618 -16.343 -12.503 1.00 86.50 97 SER A O 1
ATOM 796 N N . TYR A 1 98 ? 2.483 -14.774 -11.151 1.00 83.38 98 TYR A N 1
ATOM 797 C CA . TYR A 1 98 ? 3.117 -13.962 -12.191 1.00 83.38 98 TYR A CA 1
ATOM 798 C C . TYR A 1 98 ? 4.355 -13.230 -11.637 1.00 83.38 98 TYR A C 1
ATOM 800 O O . TYR A 1 98 ? 4.460 -13.062 -10.421 1.00 83.38 98 TYR A O 1
ATOM 808 N N . PRO A 1 99 ? 5.314 -12.814 -12.489 1.00 86.88 99 PRO A N 1
ATOM 809 C CA . PRO A 1 99 ? 6.453 -12.012 -12.049 1.00 86.88 99 PRO A CA 1
ATOM 810 C C . PRO A 1 99 ? 6.004 -10.635 -11.557 1.00 86.88 99 PRO A C 1
ATOM 812 O O . PRO A 1 99 ? 5.291 -9.939 -12.269 1.00 86.88 99 PRO A O 1
ATOM 815 N N . THR A 1 100 ? 6.461 -10.241 -10.369 1.00 92.00 100 THR A N 1
ATOM 816 C CA . THR A 1 100 ? 6.120 -8.959 -9.723 1.00 92.00 100 THR A CA 1
ATOM 817 C C . THR A 1 100 ? 7.307 -7.998 -9.625 1.00 92.00 100 THR A C 1
ATOM 819 O O . THR A 1 100 ? 7.149 -6.835 -9.267 1.00 92.00 100 THR A O 1
ATOM 822 N N . ILE A 1 101 ? 8.523 -8.468 -9.931 1.00 92.38 101 ILE A N 1
ATOM 823 C CA . ILE A 1 101 ? 9.762 -7.700 -9.730 1.00 92.38 101 ILE A CA 1
ATOM 824 C C . ILE A 1 101 ? 9.817 -6.420 -10.584 1.00 92.38 101 ILE A C 1
ATOM 826 O O . ILE A 1 101 ? 10.396 -5.426 -10.151 1.00 92.38 101 ILE A O 1
ATOM 830 N N . SER A 1 102 ? 9.165 -6.412 -11.749 1.00 91.38 102 SER A N 1
ATOM 831 C CA . SER A 1 102 ? 9.081 -5.235 -12.614 1.00 91.38 102 SER A CA 1
ATOM 832 C C . SER A 1 102 ? 8.109 -4.166 -12.102 1.00 91.38 102 SER A C 1
ATOM 834 O O . SER A 1 102 ? 8.265 -2.996 -12.446 1.00 91.38 102 SER A O 1
ATOM 836 N N . ASP A 1 103 ? 7.164 -4.523 -11.225 1.00 91.50 103 ASP A N 1
ATOM 837 C CA . ASP A 1 103 ? 6.240 -3.568 -10.600 1.00 91.50 103 ASP A CA 1
ATOM 838 C C . ASP A 1 103 ? 6.897 -2.808 -9.431 1.00 91.50 103 ASP A C 1
ATOM 840 O O . ASP A 1 103 ? 6.411 -1.756 -9.016 1.00 91.50 103 ASP A O 1
ATOM 844 N N . VAL A 1 104 ? 8.013 -3.314 -8.889 1.00 92.62 104 VAL A N 1
ATOM 845 C CA . VAL A 1 104 ? 8.623 -2.818 -7.643 1.00 92.62 104 VAL A CA 1
ATOM 846 C C . VAL A 1 104 ? 8.950 -1.329 -7.717 1.00 92.62 104 VAL A C 1
ATOM 848 O O . VAL A 1 104 ? 8.509 -0.572 -6.857 1.00 92.62 104 VAL A O 1
ATOM 851 N N . ARG A 1 105 ? 9.677 -0.879 -8.746 1.00 91.56 105 ARG A N 1
ATOM 852 C CA . ARG A 1 105 ? 10.074 0.534 -8.860 1.00 91.56 105 ARG A CA 1
ATOM 853 C C . ARG A 1 105 ? 8.877 1.466 -8.986 1.00 91.56 105 ARG A C 1
ATOM 855 O O . ARG A 1 105 ? 8.840 2.494 -8.320 1.00 91.56 105 ARG A O 1
ATOM 862 N N . PHE A 1 106 ? 7.888 1.089 -9.796 1.00 90.75 106 PHE A N 1
ATOM 863 C CA . PHE A 1 106 ? 6.655 1.860 -9.946 1.00 90.75 106 PHE A CA 1
ATOM 864 C C . PHE A 1 106 ? 5.944 2.041 -8.599 1.00 90.75 106 PHE A C 1
ATOM 866 O O . PHE A 1 106 ? 5.567 3.153 -8.234 1.00 90.75 106 PHE A O 1
ATOM 873 N N . LEU A 1 107 ? 5.817 0.956 -7.829 1.00 94.00 107 LEU A N 1
ATOM 874 C CA . LEU A 1 107 ? 5.175 0.983 -6.517 1.00 94.00 107 LEU A CA 1
ATOM 875 C C . LEU A 1 107 ? 5.959 1.815 -5.499 1.00 94.00 107 LEU A C 1
ATOM 877 O O . LEU A 1 107 ? 5.350 2.582 -4.759 1.00 94.00 107 LEU A O 1
ATOM 881 N N . PHE A 1 108 ? 7.289 1.692 -5.464 1.00 93.94 108 PHE A N 1
ATOM 882 C CA . PHE A 1 108 ? 8.133 2.482 -4.564 1.00 93.94 108 PHE A CA 1
ATOM 883 C C . PHE A 1 108 ? 8.020 3.978 -4.855 1.00 93.94 108 PHE A C 1
ATOM 885 O O . PHE A 1 108 ? 7.708 4.735 -3.938 1.00 93.94 108 PHE A O 1
ATOM 892 N N . LEU A 1 109 ? 8.166 4.387 -6.120 1.00 91.19 109 LEU A N 1
ATOM 893 C CA . LEU A 1 109 ? 8.024 5.789 -6.523 1.00 91.19 109 LEU A CA 1
ATOM 894 C C . LEU A 1 109 ? 6.631 6.334 -6.175 1.00 91.19 109 LEU A C 1
ATOM 896 O O . LEU A 1 109 ? 6.515 7.421 -5.611 1.00 91.19 109 LEU A O 1
ATOM 900 N N . GLY A 1 110 ? 5.576 5.555 -6.437 1.00 94.56 110 GLY A N 1
ATOM 901 C CA . GLY A 1 110 ? 4.205 5.933 -6.092 1.00 94.56 110 GLY A CA 1
ATOM 902 C C . GLY A 1 110 ? 3.979 6.083 -4.583 1.00 94.56 110 GLY A C 1
ATOM 903 O O . GLY A 1 110 ? 3.340 7.039 -4.148 1.00 94.56 110 GLY A O 1
ATOM 904 N N . ILE A 1 111 ? 4.533 5.180 -3.765 1.00 96.69 111 ILE A N 1
ATOM 905 C CA . ILE A 1 111 ? 4.456 5.267 -2.298 1.00 96.69 111 ILE A CA 1
ATOM 906 C C . ILE A 1 111 ? 5.252 6.469 -1.783 1.00 96.69 111 ILE A C 1
ATOM 908 O O . ILE A 1 111 ? 4.750 7.204 -0.937 1.00 96.69 111 ILE A O 1
ATOM 912 N N . GLN A 1 112 ? 6.468 6.695 -2.287 1.00 95.62 112 GLN A N 1
ATOM 913 C CA . GLN A 1 112 ? 7.295 7.839 -1.896 1.00 95.62 112 GLN A CA 1
ATOM 914 C C . GLN A 1 112 ? 6.588 9.159 -2.209 1.00 95.62 112 GLN A C 1
ATOM 916 O O . GLN A 1 112 ? 6.529 10.040 -1.351 1.00 95.62 112 GLN A O 1
ATOM 921 N N . GLN A 1 113 ? 6.010 9.289 -3.405 1.00 95.00 113 GLN A N 1
ATOM 922 C CA . GLN A 1 113 ? 5.234 10.466 -3.785 1.00 95.00 113 GLN A CA 1
ATOM 923 C C . GLN A 1 113 ? 4.024 10.658 -2.863 1.00 95.00 113 GLN A C 1
ATOM 925 O O . GLN A 1 113 ? 3.875 11.726 -2.276 1.00 95.00 113 GLN A O 1
ATOM 930 N N . HIS A 1 114 ? 3.222 9.606 -2.660 1.00 96.44 114 HIS A N 1
ATOM 931 C CA . HIS A 1 114 ? 2.065 9.639 -1.760 1.00 96.44 114 HIS A CA 1
ATOM 932 C C . HIS A 1 114 ? 2.448 10.118 -0.357 1.00 96.44 114 HIS A C 1
ATOM 934 O O . HIS A 1 114 ? 1.807 11.006 0.194 1.00 96.44 114 HIS A O 1
ATOM 940 N N . LEU A 1 115 ? 3.515 9.573 0.230 1.00 97.88 115 LEU A N 1
ATOM 941 C CA . LEU A 1 115 ? 3.960 9.972 1.566 1.00 97.88 115 LEU A CA 1
ATOM 942 C C . LEU A 1 115 ? 4.405 11.440 1.604 1.00 97.88 115 LEU A C 1
ATOM 944 O O . LEU A 1 115 ? 4.011 12.157 2.522 1.00 97.88 115 LEU A O 1
ATOM 948 N N . ASN A 1 116 ? 5.160 11.904 0.603 1.00 97.50 116 ASN A N 1
ATOM 949 C CA . ASN A 1 116 ? 5.586 13.303 0.504 1.00 97.50 116 ASN A CA 1
ATOM 950 C C . ASN A 1 116 ? 4.401 14.276 0.421 1.00 97.50 116 ASN A C 1
ATOM 952 O O . ASN A 1 116 ? 4.404 15.295 1.117 1.00 97.50 116 ASN A O 1
ATOM 956 N N . ASP A 1 117 ? 3.364 13.935 -0.348 1.00 96.38 117 ASP A N 1
ATOM 957 C CA . ASP A 1 117 ? 2.152 14.753 -0.462 1.00 96.38 117 ASP A CA 1
ATOM 958 C C . ASP A 1 117 ? 1.483 14.962 0.907 1.00 96.38 117 ASP A C 1
ATOM 960 O O . ASP A 1 117 ? 1.032 16.064 1.223 1.00 96.38 117 ASP A O 1
ATOM 964 N N . TYR A 1 118 ? 1.457 13.929 1.757 1.00 97.06 118 TYR A N 1
ATOM 965 C CA . TYR A 1 118 ? 0.876 14.006 3.102 1.00 97.06 118 TYR A CA 1
ATOM 966 C C . TYR A 1 118 ? 1.811 14.603 4.161 1.00 97.06 118 TYR A C 1
ATOM 968 O O . TYR A 1 118 ? 1.319 15.161 5.144 1.00 97.06 118 TYR A O 1
ATOM 976 N N . ILE A 1 119 ? 3.132 14.548 3.969 1.00 97.75 119 ILE A N 1
ATOM 977 C CA . ILE A 1 119 ? 4.095 15.257 4.826 1.00 97.75 119 ILE A CA 1
ATOM 978 C C . ILE A 1 119 ? 3.888 16.772 4.702 1.00 97.75 119 ILE A C 1
ATOM 980 O O . ILE A 1 119 ? 3.807 17.461 5.720 1.00 97.75 119 ILE A O 1
ATOM 984 N N . GLY A 1 120 ? 3.752 17.278 3.471 1.00 91.94 120 GLY A N 1
ATOM 985 C CA . GLY A 1 120 ? 3.563 18.705 3.181 1.00 91.94 120 GLY A CA 1
ATOM 986 C C . GLY A 1 120 ? 2.128 19.220 3.347 1.00 91.94 120 GLY A C 1
ATOM 987 O O . GLY A 1 120 ? 1.887 20.419 3.196 1.00 91.94 120 GLY A O 1
ATOM 988 N N . LYS A 1 121 ? 1.162 18.343 3.640 1.00 95.81 121 LYS A N 1
ATOM 989 C CA . LYS A 1 121 ? -0.258 18.701 3.705 1.00 95.81 121 LYS A CA 1
ATOM 990 C C . LYS A 1 121 ? -0.610 19.409 5.013 1.00 95.81 121 LYS A C 1
ATOM 992 O O . LYS A 1 121 ? -0.581 18.813 6.091 1.00 95.81 121 LYS A O 1
ATOM 997 N N . GLU A 1 122 ? -1.045 20.663 4.907 1.00 96.06 122 GLU A N 1
ATOM 998 C CA . GLU A 1 122 ? -1.543 21.428 6.052 1.00 96.06 122 GLU A CA 1
ATOM 999 C C . GLU A 1 122 ? -2.738 20.724 6.722 1.00 96.06 122 GLU A C 1
ATOM 1001 O O . GLU A 1 122 ? -3.652 20.223 6.063 1.00 96.06 122 GLU A O 1
ATOM 1006 N N . GLY A 1 123 ? -2.718 20.664 8.056 1.00 94.00 123 GLY A N 1
ATOM 1007 C CA . GLY A 1 123 ? -3.784 20.059 8.856 1.00 94.00 123 GLY A CA 1
ATOM 1008 C C . GLY A 1 123 ? -3.805 18.527 8.866 1.00 94.00 123 GLY A C 1
ATOM 1009 O O . GLY A 1 123 ? -4.676 17.949 9.515 1.00 94.00 123 GLY A O 1
ATOM 1010 N N . PHE A 1 124 ? -2.863 17.852 8.200 1.00 97.31 124 PHE A N 1
ATOM 1011 C CA . PHE A 1 124 ? -2.774 16.395 8.249 1.00 97.31 124 PHE A CA 1
ATOM 1012 C C . PHE A 1 124 ? -2.210 15.913 9.591 1.00 97.31 124 PHE A C 1
ATOM 1014 O O . PHE A 1 124 ? -1.080 16.229 9.967 1.00 97.31 124 PHE A O 1
ATOM 1021 N N . SER A 1 125 ? -2.987 15.121 10.334 1.00 97.44 125 SER A N 1
ATOM 1022 C CA . SER A 1 125 ? -2.662 14.803 11.730 1.00 97.44 125 SER A CA 1
ATOM 1023 C C . SER A 1 125 ? -1.525 13.789 11.889 1.00 97.44 125 SER A C 1
ATOM 1025 O O . SER A 1 125 ? -1.028 13.605 13.002 1.00 97.44 125 SER A O 1
ATOM 1027 N N . GLN A 1 126 ? -1.138 13.109 10.804 1.00 98.06 126 GLN A N 1
ATOM 1028 C CA . GLN A 1 126 ? -0.149 12.027 10.787 1.00 98.06 126 GLN A CA 1
ATOM 1029 C C . GLN A 1 126 ? 1.084 12.354 9.924 1.00 98.06 126 GLN A C 1
ATOM 1031 O O . GLN A 1 126 ? 1.749 11.437 9.450 1.00 98.06 126 GLN A O 1
ATOM 1036 N N . SER A 1 127 ? 1.419 13.636 9.727 1.00 98.00 127 SER A N 1
ATOM 1037 C CA . SER A 1 127 ? 2.595 14.049 8.931 1.00 98.00 127 SER A CA 1
ATOM 1038 C C . SER A 1 127 ? 3.909 13.434 9.454 1.00 98.00 127 SER A C 1
ATOM 1040 O O . SER A 1 127 ? 4.680 12.869 8.682 1.00 98.00 127 SER A O 1
ATOM 1042 N N . GLU A 1 128 ? 4.108 13.395 10.776 1.00 98.00 128 GLU A N 1
ATOM 1043 C CA . GLU A 1 128 ? 5.284 12.745 11.381 1.00 98.00 128 GLU A CA 1
ATOM 1044 C C . GLU A 1 128 ? 5.338 11.236 11.088 1.00 98.00 128 GLU A C 1
ATOM 1046 O O . GLU A 1 128 ? 6.391 10.682 10.785 1.00 98.00 128 GLU A O 1
ATOM 1051 N N . VAL A 1 129 ? 4.188 10.555 11.120 1.00 97.69 129 VAL A N 1
ATOM 1052 C CA . VAL A 1 129 ? 4.117 9.127 10.780 1.00 97.69 129 VAL A CA 1
ATOM 1053 C C . VAL A 1 129 ? 4.431 8.913 9.301 1.00 97.69 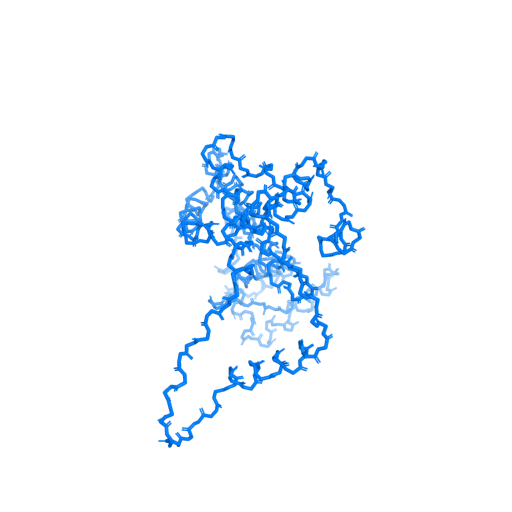129 VAL A C 1
ATOM 1055 O O . VAL A 1 129 ? 5.159 7.979 8.975 1.00 97.69 129 VAL A O 1
ATOM 1058 N N . ALA A 1 130 ? 3.948 9.784 8.412 1.00 98.31 130 ALA A N 1
ATOM 1059 C CA . ALA A 1 130 ? 4.285 9.735 6.991 1.00 98.31 130 ALA A CA 1
ATOM 1060 C C . ALA A 1 130 ? 5.799 9.890 6.764 1.00 98.31 130 ALA A C 1
ATOM 1062 O O . ALA A 1 130 ? 6.378 9.101 6.019 1.00 98.31 130 ALA A O 1
ATOM 1063 N N . SER A 1 131 ? 6.444 10.824 7.471 1.00 98.50 131 SER A N 1
ATOM 1064 C CA . SER A 1 131 ? 7.900 11.033 7.445 1.00 98.50 131 SER A CA 1
ATOM 1065 C C . SER A 1 131 ? 8.678 9.788 7.887 1.00 98.50 131 SER A C 1
ATOM 1067 O O . SER A 1 131 ? 9.590 9.334 7.195 1.00 98.50 131 SER A O 1
ATOM 1069 N N . LEU A 1 132 ? 8.268 9.158 8.993 1.00 98.19 132 LEU A N 1
ATOM 1070 C CA . LEU A 1 132 ? 8.903 7.934 9.492 1.00 98.19 132 LEU A CA 1
ATOM 1071 C C . LEU A 1 132 ? 8.729 6.743 8.538 1.00 98.19 132 LEU A C 1
ATOM 1073 O O . LEU A 1 132 ? 9.654 5.944 8.373 1.00 98.19 132 LEU A O 1
ATOM 1077 N N . ILE A 1 133 ? 7.557 6.610 7.906 1.00 97.00 133 ILE A N 1
ATOM 1078 C CA . ILE A 1 133 ? 7.327 5.576 6.888 1.00 97.00 133 ILE A CA 1
ATOM 1079 C C . ILE A 1 133 ? 8.212 5.848 5.669 1.00 97.00 133 ILE A C 1
ATOM 1081 O O . ILE A 1 133 ? 8.874 4.925 5.200 1.00 97.00 133 ILE A O 1
ATOM 1085 N N . LEU A 1 134 ? 8.274 7.095 5.191 1.00 97.88 134 LEU A N 1
ATOM 1086 C CA . LEU A 1 134 ? 9.085 7.476 4.034 1.00 97.88 134 LEU A CA 1
ATOM 1087 C C . LEU A 1 134 ? 10.562 7.156 4.266 1.00 97.88 134 LEU A C 1
ATOM 1089 O O . LEU A 1 134 ? 11.162 6.456 3.459 1.00 97.88 134 LEU A O 1
ATOM 1093 N N . GLN A 1 135 ? 11.104 7.536 5.426 1.00 98.00 135 GLN A N 1
ATOM 1094 C CA . GLN A 1 135 ? 12.482 7.218 5.796 1.00 98.00 135 GLN A CA 1
ATOM 1095 C C . GLN A 1 135 ? 12.766 5.709 5.721 1.00 98.00 135 GLN A C 1
ATOM 1097 O O . GLN A 1 135 ? 13.852 5.291 5.315 1.00 98.00 135 GLN A O 1
ATOM 1102 N N . LYS A 1 136 ? 11.806 4.868 6.124 1.00 96.06 136 LYS A N 1
ATOM 1103 C CA . LYS A 1 136 ? 11.951 3.412 6.022 1.00 96.06 136 LYS A CA 1
ATOM 1104 C C . LYS A 1 136 ? 11.861 2.913 4.588 1.00 96.06 136 LYS A C 1
ATOM 1106 O O . LYS A 1 136 ? 12.644 2.041 4.223 1.00 96.06 136 LYS A O 1
ATOM 1111 N N . ILE A 1 137 ? 10.949 3.455 3.788 1.00 95.50 137 ILE A N 1
ATOM 1112 C CA . ILE A 1 137 ? 10.839 3.125 2.364 1.00 95.50 137 ILE A CA 1
ATOM 1113 C C . ILE A 1 137 ? 12.135 3.479 1.629 1.00 95.50 137 ILE A C 1
ATOM 1115 O O . ILE A 1 137 ? 12.649 2.627 0.908 1.00 95.50 137 ILE A O 1
ATOM 1119 N N . ASP A 1 138 ? 12.717 4.649 1.888 1.00 95.44 138 ASP A N 1
ATOM 1120 C CA . ASP A 1 138 ? 13.980 5.081 1.280 1.00 95.44 138 ASP A CA 1
ATOM 1121 C C . ASP A 1 138 ? 15.141 4.144 1.649 1.00 95.44 138 ASP A C 1
ATOM 1123 O O . ASP A 1 138 ? 15.880 3.696 0.774 1.00 95.44 138 ASP A O 1
ATOM 1127 N N . GLN A 1 139 ? 15.244 3.741 2.922 1.00 95.38 139 GLN A N 1
ATOM 1128 C CA . GLN A 1 139 ? 16.247 2.760 3.369 1.00 95.38 139 GLN A CA 1
ATOM 1129 C C . GLN A 1 139 ? 16.122 1.414 2.642 1.00 95.38 139 GLN A C 1
ATOM 1131 O O . GLN A 1 139 ? 17.127 0.792 2.300 1.00 95.38 139 GLN A O 1
ATOM 1136 N N . TYR A 1 140 ? 14.898 0.929 2.417 1.00 92.06 140 TYR A N 1
ATOM 1137 C CA . TYR A 1 140 ? 14.697 -0.307 1.659 1.00 92.06 140 TYR A CA 1
ATOM 1138 C C . TYR A 1 140 ? 14.990 -0.120 0.172 1.00 92.06 140 TYR A C 1
ATOM 1140 O O . TYR A 1 140 ? 15.528 -1.029 -0.465 1.00 92.06 140 TYR A O 1
ATOM 1148 N N . TRP A 1 141 ? 14.662 1.048 -0.373 1.00 92.75 141 TRP A N 1
ATOM 1149 C CA . TRP A 1 141 ? 14.881 1.369 -1.774 1.00 92.75 141 TRP A CA 1
ATOM 1150 C C . TRP A 1 141 ? 16.364 1.325 -2.153 1.00 92.75 141 TRP A C 1
ATOM 1152 O O . TRP A 1 141 ? 16.703 0.706 -3.161 1.00 92.75 141 TRP A O 1
ATOM 1162 N N . GLU A 1 142 ? 17.249 1.848 -1.296 1.00 90.12 142 GLU A N 1
ATOM 1163 C CA . GLU A 1 142 ? 18.710 1.793 -1.484 1.00 90.12 142 GLU A CA 1
ATOM 1164 C C . GLU A 1 142 ? 19.238 0.366 -1.715 1.00 90.12 142 GLU A C 1
ATOM 1166 O O . GLU A 1 142 ? 20.196 0.155 -2.460 1.00 90.12 142 GLU A O 1
ATOM 1171 N N . VAL A 1 143 ? 18.602 -0.635 -1.099 1.00 89.00 143 VAL A N 1
ATOM 1172 C CA . VAL A 1 143 ? 18.992 -2.046 -1.234 1.00 89.00 143 VAL A CA 1
ATOM 1173 C C . VAL A 1 143 ? 18.379 -2.683 -2.482 1.00 89.00 143 VAL A C 1
ATOM 1175 O O . VAL A 1 143 ? 19.007 -3.526 -3.128 1.00 89.00 143 VAL A O 1
ATOM 1178 N N . VAL A 1 144 ? 17.141 -2.318 -2.816 1.00 88.44 144 VAL A N 1
ATOM 1179 C CA . VAL A 1 144 ? 16.331 -3.035 -3.809 1.00 88.44 144 VAL A CA 1
ATOM 1180 C C . VAL A 1 144 ? 16.526 -2.496 -5.226 1.00 88.44 144 VAL A C 1
ATOM 1182 O O . VAL A 1 144 ? 16.555 -3.303 -6.158 1.00 88.44 144 VAL A O 1
ATOM 1185 N N . ASP A 1 145 ? 16.715 -1.187 -5.411 1.00 87.62 145 ASP A N 1
ATOM 1186 C CA . ASP A 1 145 ? 16.669 -0.520 -6.724 1.00 87.62 145 ASP A CA 1
ATOM 1187 C C . ASP A 1 145 ? 17.524 -1.224 -7.790 1.00 87.62 145 ASP A C 1
ATOM 1189 O O . ASP A 1 145 ? 17.011 -1.735 -8.792 1.00 87.62 145 ASP A O 1
ATOM 1193 N N . SER A 1 146 ? 18.821 -1.391 -7.512 1.00 86.62 146 SER A N 1
ATOM 1194 C CA . SER A 1 146 ? 19.786 -1.982 -8.452 1.00 86.62 146 SER A CA 1
ATOM 1195 C C . SER A 1 146 ? 19.421 -3.396 -8.933 1.00 86.62 146 SER A C 1
ATOM 1197 O O . SER A 1 146 ? 19.795 -3.800 -10.039 1.00 86.62 146 SER A O 1
ATOM 1199 N N . SER A 1 147 ? 18.676 -4.155 -8.123 1.00 86.88 147 SER A N 1
ATOM 1200 C CA . SER A 1 147 ? 18.256 -5.522 -8.442 1.00 86.88 147 SER A CA 1
ATOM 1201 C C . SER A 1 147 ? 17.053 -5.577 -9.390 1.00 86.88 147 SER A C 1
ATOM 1203 O O . SER A 1 147 ? 16.858 -6.583 -10.076 1.00 86.88 147 SER A O 1
ATOM 1205 N N . THR A 1 148 ? 16.288 -4.487 -9.478 1.00 91.12 148 THR A N 1
ATOM 1206 C CA . THR A 1 148 ? 15.049 -4.403 -10.265 1.00 91.12 148 THR A CA 1
ATOM 1207 C C . THR A 1 148 ? 15.270 -3.867 -11.679 1.00 91.12 148 THR A C 1
ATOM 1209 O O . THR A 1 148 ? 14.478 -4.177 -12.571 1.00 91.12 148 THR A O 1
ATOM 1212 N N . LEU A 1 149 ? 16.379 -3.152 -11.919 1.00 92.38 149 LEU A N 1
ATOM 1213 C CA . LEU A 1 149 ? 16.678 -2.443 -13.173 1.00 92.38 149 LEU A CA 1
ATOM 1214 C C . LEU A 1 149 ? 16.385 -3.268 -14.432 1.00 92.38 149 LEU A C 1
ATOM 1216 O O . LEU A 1 149 ? 15.586 -2.865 -15.272 1.00 92.38 149 LEU A O 1
ATOM 1220 N N . ALA A 1 150 ? 16.991 -4.454 -14.542 1.00 92.44 150 ALA A N 1
ATOM 1221 C CA . ALA A 1 150 ? 16.835 -5.287 -15.731 1.00 92.44 150 ALA A CA 1
ATOM 1222 C C . ALA A 1 150 ? 15.386 -5.751 -15.936 1.00 92.44 150 ALA A C 1
ATOM 1224 O O . ALA A 1 150 ? 14.916 -5.808 -17.067 1.00 92.44 150 ALA A O 1
ATOM 1225 N N . SER A 1 151 ? 14.674 -6.067 -14.852 1.00 92.25 151 SER A N 1
ATOM 1226 C CA . SER A 1 151 ? 13.292 -6.538 -14.952 1.00 92.25 151 SER A CA 1
ATOM 1227 C C . SER A 1 151 ? 12.321 -5.456 -15.407 1.00 92.25 151 SER A C 1
ATOM 1229 O O . SER A 1 151 ? 11.389 -5.764 -16.135 1.00 92.25 151 SER A O 1
ATOM 1231 N N . ILE A 1 152 ? 12.564 -4.203 -15.020 1.00 92.88 152 ILE A N 1
ATOM 1232 C CA . ILE A 1 152 ? 11.728 -3.059 -15.399 1.00 92.88 152 ILE A CA 1
ATOM 1233 C C . ILE A 1 152 ? 11.943 -2.721 -16.867 1.00 92.88 152 ILE A C 1
ATOM 1235 O O . ILE A 1 152 ? 10.984 -2.569 -17.612 1.00 92.88 152 ILE A O 1
ATOM 1239 N N . VAL A 1 153 ? 13.205 -2.677 -17.307 1.00 95.00 153 VAL A N 1
ATOM 1240 C CA . VAL A 1 153 ? 13.521 -2.439 -18.719 1.00 95.00 153 VAL A CA 1
ATOM 1241 C C . VAL A 1 153 ? 12.877 -3.510 -19.597 1.00 95.00 153 VAL A C 1
ATOM 1243 O O . VAL A 1 153 ? 12.310 -3.186 -20.635 1.00 95.00 153 VAL A O 1
ATOM 1246 N N . LEU A 1 154 ? 12.917 -4.773 -19.166 1.00 93.88 154 LEU A N 1
ATOM 1247 C CA . LEU A 1 154 ? 12.295 -5.899 -19.865 1.00 93.88 154 LEU A CA 1
ATOM 1248 C C . LEU A 1 154 ? 10.772 -5.987 -19.674 1.00 93.88 154 LEU A C 1
ATOM 1250 O O . LEU A 1 154 ? 10.158 -6.911 -20.199 1.00 93.88 154 LEU A O 1
ATOM 1254 N N . ASP A 1 155 ? 10.141 -5.072 -18.944 1.00 93.75 155 ASP A N 1
ATOM 1255 C CA . ASP A 1 155 ? 8.688 -5.018 -18.870 1.00 93.75 155 ASP A CA 1
ATOM 1256 C C . ASP A 1 155 ? 8.141 -4.174 -20.031 1.00 93.75 155 ASP A C 1
ATOM 1258 O O . ASP A 1 155 ? 8.415 -2.971 -20.087 1.00 93.75 155 ASP A O 1
ATOM 1262 N N . PRO A 1 156 ? 7.359 -4.756 -20.958 1.00 93.25 156 PRO A N 1
ATOM 1263 C CA . PRO A 1 156 ? 6.850 -4.031 -22.119 1.00 93.25 156 PRO A CA 1
ATOM 1264 C C . PRO A 1 156 ? 5.900 -2.890 -21.743 1.00 93.25 156 PRO A C 1
ATOM 1266 O O . PRO A 1 156 ? 5.720 -1.980 -22.552 1.00 93.25 156 PRO A O 1
ATOM 1269 N N . ARG A 1 157 ? 5.329 -2.909 -20.531 1.00 92.38 157 ARG A N 1
ATOM 1270 C CA . ARG A 1 157 ? 4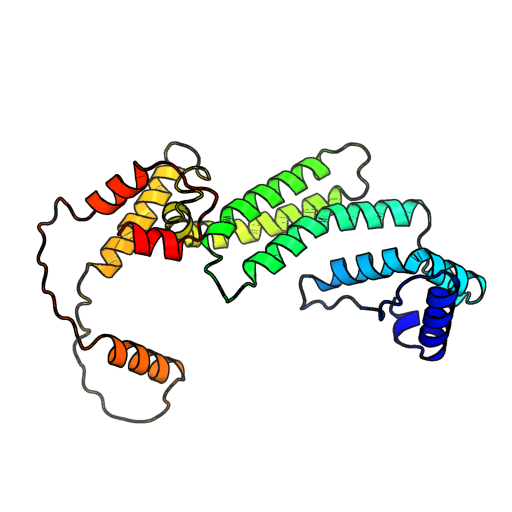.430 -1.863 -20.026 1.00 92.38 157 ARG A CA 1
ATOM 1271 C C . ARG A 1 157 ? 5.185 -0.591 -19.659 1.00 92.38 157 ARG A C 1
ATOM 1273 O O . ARG A 1 157 ? 4.666 0.501 -19.825 1.00 92.38 157 ARG A O 1
ATOM 1280 N N . THR A 1 158 ? 6.407 -0.714 -19.139 1.00 88.81 158 THR A N 1
ATOM 1281 C CA . THR A 1 158 ? 7.113 0.425 -18.529 1.00 88.81 158 THR A CA 1
ATOM 1282 C C . THR A 1 158 ? 8.449 0.733 -19.186 1.00 88.81 158 THR A C 1
ATOM 1284 O O . THR A 1 158 ? 8.800 1.908 -19.285 1.00 88.81 158 THR A O 1
ATOM 1287 N N . LYS A 1 159 ? 9.194 -0.260 -19.677 1.00 91.94 159 LYS A N 1
ATOM 1288 C CA . LYS A 1 159 ? 10.495 -0.091 -20.343 1.00 91.94 159 LYS A CA 1
ATOM 1289 C C . LYS A 1 159 ? 11.403 0.911 -19.618 1.00 91.94 159 LYS A C 1
ATOM 1291 O O . LYS A 1 159 ? 11.872 0.653 -18.513 1.00 91.94 159 LYS A O 1
ATOM 1296 N N . LEU A 1 160 ? 11.656 2.068 -20.243 1.00 92.25 160 LEU A N 1
ATOM 1297 C CA . LEU A 1 160 ? 12.501 3.130 -19.701 1.00 92.25 160 LEU A CA 1
ATOM 1298 C C . LEU A 1 160 ? 11.726 4.283 -19.039 1.00 92.25 160 LEU A C 1
ATOM 1300 O O . LEU A 1 160 ? 12.349 5.200 -18.520 1.00 92.25 160 LEU A O 1
ATOM 1304 N N . THR A 1 161 ? 10.390 4.243 -19.021 1.00 90.31 161 THR A N 1
ATOM 1305 C CA . THR A 1 161 ? 9.536 5.355 -18.547 1.00 90.31 161 THR A CA 1
ATOM 1306 C C . THR A 1 161 ? 9.701 5.685 -17.063 1.00 90.31 161 THR A C 1
ATOM 1308 O O . THR A 1 161 ? 9.404 6.801 -16.650 1.00 90.31 161 THR A O 1
ATOM 1311 N N . LEU A 1 162 ? 10.200 4.737 -16.262 1.00 87.75 162 LEU A N 1
ATOM 1312 C CA . LEU A 1 162 ? 10.425 4.903 -14.820 1.00 87.75 162 LEU A CA 1
ATOM 1313 C C . LEU A 1 162 ? 11.841 5.388 -14.472 1.00 87.75 162 LEU A C 1
ATOM 1315 O O . LEU A 1 162 ? 12.196 5.452 -13.289 1.00 87.75 162 LEU A O 1
ATOM 1319 N N . PHE A 1 163 ? 12.661 5.679 -15.481 1.00 89.06 163 PHE A N 1
ATOM 1320 C CA . PHE A 1 163 ? 14.026 6.160 -15.315 1.00 89.06 163 PHE A CA 1
ATOM 1321 C C . PHE A 1 163 ? 14.158 7.573 -15.866 1.00 89.06 163 PHE A C 1
ATOM 1323 O O . PHE A 1 163 ? 13.632 7.910 -16.926 1.00 89.06 163 PHE A O 1
ATOM 1330 N N . SER A 1 164 ? 14.928 8.387 -15.162 1.00 86.56 164 SER A N 1
ATOM 1331 C CA . SER A 1 164 ? 15.344 9.699 -15.622 1.00 86.56 164 SER A CA 1
ATOM 1332 C C . SER A 1 164 ? 16.247 9.554 -16.846 1.00 86.56 164 SER A C 1
ATOM 1334 O O . SER A 1 164 ? 17.119 8.676 -16.918 1.00 86.56 164 SER A O 1
ATOM 1336 N N . THR A 1 165 ? 16.063 10.445 -17.818 1.00 83.88 165 THR A N 1
ATOM 1337 C CA . THR A 1 165 ? 16.926 10.508 -19.000 1.00 83.88 165 THR A CA 1
ATOM 1338 C C . THR A 1 165 ? 18.377 10.763 -18.590 1.00 83.88 165 THR A C 1
ATOM 1340 O O . THR A 1 165 ? 18.650 11.578 -17.710 1.00 83.88 165 THR A O 1
ATOM 1343 N N . GLY A 1 166 ? 19.320 10.095 -19.257 1.00 88.50 166 GLY A N 1
ATOM 1344 C CA . GLY A 1 166 ? 20.753 10.243 -19.002 1.00 88.50 166 GLY A CA 1
ATOM 1345 C C . GLY A 1 166 ? 21.336 9.034 -18.277 1.00 88.50 166 GLY A C 1
ATOM 1346 O O . GLY A 1 166 ? 21.143 7.895 -18.713 1.00 88.50 166 GLY A O 1
ATOM 1347 N N . GLU A 1 167 ? 22.074 9.276 -17.194 1.00 86.94 167 GLU A N 1
ATOM 1348 C CA . GLU A 1 167 ? 22.837 8.245 -16.479 1.00 86.94 167 GLU A CA 1
ATOM 1349 C C . GLU A 1 167 ? 21.951 7.094 -15.987 1.00 86.94 167 GLU A C 1
ATOM 1351 O O . GLU A 1 167 ? 22.282 5.928 -16.190 1.00 86.94 167 GLU A O 1
ATOM 1356 N N . GLU A 1 168 ? 20.788 7.407 -15.421 1.00 86.75 168 GLU A N 1
ATOM 1357 C CA . GLU A 1 168 ? 19.893 6.407 -14.844 1.00 86.75 168 GLU A CA 1
ATOM 1358 C C . GLU A 1 168 ? 19.347 5.434 -15.905 1.00 86.75 168 GLU A C 1
ATOM 1360 O O . GLU A 1 168 ? 19.502 4.217 -15.775 1.00 86.75 168 GLU A O 1
ATOM 1365 N N . SER A 1 169 ? 18.810 5.957 -17.014 1.00 89.56 169 SER A N 1
ATOM 1366 C CA . SER A 1 169 ? 18.392 5.134 -18.160 1.00 89.56 169 SER A CA 1
ATOM 1367 C C . SER A 1 169 ? 19.544 4.309 -18.761 1.00 89.56 169 SER A C 1
ATOM 1369 O O . SER A 1 169 ? 19.363 3.142 -19.114 1.00 89.56 169 SER A O 1
ATOM 1371 N N . THR A 1 170 ? 20.758 4.869 -18.809 1.00 90.56 170 THR A N 1
ATOM 1372 C CA . THR A 1 170 ? 21.954 4.180 -19.323 1.00 90.56 170 THR A CA 1
ATOM 1373 C C . THR A 1 170 ? 22.346 3.012 -18.419 1.00 90.56 170 THR A C 1
ATOM 1375 O O . THR A 1 170 ? 22.615 1.908 -18.899 1.00 90.56 170 THR A O 1
ATOM 1378 N N . ASN A 1 171 ? 22.323 3.221 -17.102 1.00 90.62 171 ASN A N 1
ATOM 1379 C CA . ASN A 1 171 ? 22.596 2.189 -16.108 1.00 90.62 171 ASN A CA 1
ATOM 1380 C C . ASN A 1 171 ? 21.571 1.050 -16.181 1.00 90.62 171 ASN A C 1
ATOM 1382 O O . ASN A 1 171 ? 21.952 -0.122 -16.110 1.00 90.62 171 ASN A O 1
ATOM 1386 N N . ALA A 1 172 ? 20.295 1.373 -16.399 1.00 92.31 172 ALA A N 1
ATOM 1387 C CA . ALA A 1 172 ? 19.236 0.383 -16.561 1.00 92.31 172 ALA A CA 1
ATOM 1388 C C . ALA A 1 172 ? 19.441 -0.491 -17.816 1.00 92.31 172 ALA A C 1
ATOM 1390 O O . ALA A 1 172 ? 19.398 -1.722 -17.729 1.00 92.31 172 ALA A O 1
ATOM 1391 N N . ILE A 1 173 ? 19.764 0.115 -18.966 1.00 92.75 173 ILE A N 1
ATOM 1392 C CA . ILE A 1 173 ? 20.088 -0.622 -20.203 1.00 92.75 173 ILE A CA 1
ATOM 1393 C C . ILE A 1 173 ? 21.328 -1.503 -19.999 1.00 92.75 173 ILE A C 1
ATOM 1395 O O . ILE A 1 173 ? 21.332 -2.680 -20.369 1.00 92.75 173 ILE A O 1
ATOM 1399 N N . ASN A 1 174 ? 22.376 -0.967 -19.369 1.00 92.00 174 ASN A N 1
ATOM 1400 C CA . ASN A 1 174 ? 23.597 -1.718 -19.076 1.00 92.00 174 ASN A CA 1
ATOM 1401 C C . ASN A 1 174 ? 23.333 -2.911 -18.149 1.00 92.00 174 ASN A C 1
ATOM 1403 O O . ASN A 1 174 ? 23.946 -3.967 -18.323 1.00 92.00 174 ASN A O 1
ATOM 1407 N N . ALA A 1 175 ? 22.397 -2.790 -17.203 1.00 92.25 175 ALA A N 1
ATOM 1408 C CA . ALA A 1 175 ? 21.987 -3.908 -16.365 1.00 92.25 175 ALA A CA 1
ATOM 1409 C C . ALA A 1 175 ? 21.376 -5.049 -17.195 1.00 92.25 175 ALA A C 1
ATOM 1411 O O . ALA A 1 175 ? 21.731 -6.205 -16.957 1.00 92.25 175 ALA A O 1
ATOM 1412 N N . VAL A 1 176 ? 20.540 -4.749 -18.199 1.00 92.69 176 VAL A N 1
ATOM 1413 C CA . VAL A 1 176 ? 20.017 -5.767 -19.132 1.00 92.69 176 VAL A CA 1
ATOM 1414 C C . VAL A 1 176 ? 21.144 -6.378 -19.959 1.00 92.69 176 VAL A C 1
ATOM 1416 O O . VAL A 1 176 ? 21.282 -7.599 -19.979 1.00 92.69 176 VAL A O 1
ATOM 1419 N N . LYS A 1 177 ? 21.999 -5.555 -20.581 1.00 90.88 177 LYS A N 1
ATOM 1420 C CA . LYS A 1 177 ? 23.120 -6.026 -21.418 1.00 90.88 177 LYS A CA 1
ATOM 1421 C C . LYS A 1 177 ? 24.085 -6.930 -20.645 1.00 90.88 177 LYS A C 1
ATOM 1423 O O . LYS A 1 177 ? 24.526 -7.959 -21.163 1.00 90.88 177 LYS A O 1
ATOM 1428 N N . ARG A 1 178 ? 24.355 -6.606 -19.375 1.00 89.75 178 ARG A N 1
ATOM 1429 C CA . ARG A 1 178 ? 25.150 -7.447 -18.469 1.00 89.75 178 ARG A CA 1
ATOM 1430 C C . ARG A 1 178 ? 24.486 -8.803 -18.237 1.00 89.75 178 ARG A C 1
ATOM 1432 O O . ARG A 1 178 ? 25.134 -9.824 -18.438 1.00 89.75 178 ARG A O 1
ATOM 1439 N N . ARG A 1 179 ? 23.198 -8.826 -17.869 1.00 88.38 179 ARG A N 1
ATOM 1440 C CA . ARG A 1 179 ? 22.454 -10.085 -17.668 1.00 88.38 179 ARG A CA 1
ATOM 1441 C C . ARG A 1 179 ? 22.407 -10.923 -18.938 1.00 88.38 179 ARG A C 1
ATOM 1443 O O . ARG A 1 179 ? 22.634 -12.124 -18.884 1.00 88.38 179 ARG A O 1
ATOM 1450 N N . PHE A 1 180 ? 22.166 -10.292 -20.080 1.00 86.12 180 PHE A N 1
ATOM 1451 C CA . PHE A 1 180 ? 22.159 -10.961 -21.373 1.00 86.12 180 PHE A CA 1
ATOM 1452 C C . PHE A 1 180 ? 23.513 -11.622 -21.671 1.00 86.12 180 PHE A C 1
ATOM 1454 O O . PHE A 1 180 ? 23.561 -12.797 -22.031 1.00 86.12 180 PHE A O 1
ATOM 1461 N N . SER A 1 181 ? 24.618 -10.916 -21.422 1.00 86.00 181 SER A N 1
ATOM 1462 C CA . SER A 1 181 ? 25.978 -11.451 -21.585 1.00 86.00 181 SER A CA 1
ATOM 1463 C C . SER A 1 181 ? 26.289 -12.613 -20.641 1.00 86.00 181 SER A C 1
ATOM 1465 O O . SER A 1 181 ? 26.926 -13.579 -21.058 1.00 86.00 181 SER A O 1
ATOM 1467 N N . GLU A 1 182 ? 25.822 -12.555 -19.388 1.00 84.81 182 GLU A N 1
ATOM 1468 C CA . GLU A 1 182 ? 25.954 -13.655 -18.417 1.00 84.81 182 GLU A CA 1
ATOM 1469 C C . GLU A 1 182 ? 25.301 -14.946 -18.940 1.00 84.81 182 GLU A C 1
ATOM 1471 O O . GLU A 1 182 ? 25.850 -16.027 -18.744 1.00 84.81 182 GLU A O 1
ATOM 1476 N N . TYR A 1 183 ? 24.168 -14.841 -19.644 1.00 78.19 183 TYR A N 1
ATOM 1477 C CA . TYR A 1 183 ? 23.496 -15.992 -20.257 1.00 78.19 183 TYR A CA 1
ATOM 1478 C C . TYR A 1 183 ? 24.182 -16.499 -21.532 1.00 78.19 183 TYR A C 1
ATOM 1480 O O . TYR A 1 183 ? 24.153 -17.699 -21.798 1.00 78.19 183 TYR A O 1
ATOM 1488 N N . HIS A 1 184 ? 24.791 -15.604 -22.314 1.00 71.50 184 HIS A N 1
ATOM 1489 C CA . HIS A 1 184 ? 25.434 -15.940 -23.590 1.00 71.50 184 HIS A CA 1
ATOM 1490 C C . HIS A 1 184 ? 26.887 -16.392 -23.446 1.00 71.50 184 HIS A C 1
ATOM 1492 O O . HIS A 1 184 ? 27.445 -16.979 -24.373 1.00 71.50 184 HIS A O 1
ATOM 1498 N N . THR A 1 185 ? 27.509 -16.153 -22.293 1.00 67.88 185 THR A N 1
ATOM 1499 C CA . THR A 1 185 ? 28.836 -16.692 -22.003 1.00 67.88 185 THR A CA 1
ATOM 1500 C C . THR A 1 185 ? 28.679 -18.176 -21.662 1.00 67.88 185 THR A C 1
ATOM 1502 O O . THR A 1 185 ? 28.051 -18.489 -20.648 1.00 67.88 185 THR A O 1
ATOM 1505 N N . PRO A 1 186 ? 29.217 -19.122 -22.459 1.00 55.88 186 PRO A N 1
ATOM 1506 C CA . PRO A 1 186 ? 29.206 -20.521 -22.065 1.00 55.88 186 PRO A CA 1
ATOM 1507 C C . PRO A 1 186 ? 29.946 -20.623 -20.732 1.00 55.88 186 PRO A C 1
ATOM 1509 O O . PRO A 1 186 ? 31.115 -20.254 -20.647 1.00 55.88 186 PRO A O 1
ATOM 1512 N N . MET A 1 187 ? 29.253 -21.064 -19.679 1.00 47.53 187 MET A N 1
ATOM 1513 C CA . MET A 1 187 ? 29.863 -21.354 -18.382 1.00 47.53 187 MET A CA 1
ATOM 1514 C C . MET A 1 187 ? 31.104 -22.222 -18.624 1.00 47.53 187 MET A C 1
ATOM 1516 O O . MET A 1 187 ? 30.975 -23.407 -18.939 1.00 47.53 187 MET A O 1
ATOM 1520 N N . SER A 1 188 ? 32.303 -21.651 -18.484 1.00 43.34 188 SER A N 1
ATOM 1521 C CA . SER A 1 188 ? 33.522 -22.441 -18.357 1.00 43.34 188 SER A CA 1
ATOM 1522 C C . SER A 1 188 ? 33.302 -23.366 -17.170 1.00 43.34 188 SER A C 1
ATOM 1524 O O . SER A 1 188 ? 33.117 -22.905 -16.042 1.00 43.34 188 SER A O 1
ATOM 1526 N N . GLN A 1 189 ? 33.226 -24.669 -17.438 1.00 41.66 189 GLN A N 1
ATOM 1527 C CA . GLN A 1 189 ? 33.114 -25.678 -16.395 1.00 41.66 189 GLN A CA 1
ATOM 1528 C C . GLN A 1 189 ? 34.234 -25.431 -15.372 1.00 41.66 189 GLN A C 1
ATOM 1530 O O . GLN A 1 189 ? 35.390 -25.293 -15.784 1.00 41.66 189 GLN A O 1
ATOM 1535 N N . PRO A 1 190 ? 33.950 -25.377 -14.059 1.00 37.94 190 PRO A N 1
ATOM 1536 C CA . PRO A 1 190 ? 35.022 -25.520 -13.096 1.00 37.94 190 PRO A CA 1
ATOM 1537 C C . PRO A 1 190 ? 35.654 -26.891 -13.337 1.00 37.94 190 PRO A C 1
ATOM 1539 O O . PRO A 1 190 ? 34.938 -27.889 -13.464 1.00 37.94 190 PRO A O 1
ATOM 1542 N N . ALA A 1 191 ? 36.983 -26.919 -13.454 1.00 35.62 191 ALA A N 1
ATOM 1543 C CA . ALA A 1 191 ? 37.743 -28.152 -13.566 1.00 35.62 191 ALA A CA 1
ATOM 1544 C C . ALA A 1 191 ? 37.271 -29.126 -12.480 1.00 35.62 191 ALA A C 1
ATOM 1546 O O . ALA A 1 191 ? 37.245 -28.785 -11.296 1.00 35.62 191 ALA A O 1
ATOM 1547 N N . VAL A 1 192 ? 36.857 -30.319 -12.903 1.00 31.64 192 VAL A N 1
ATOM 1548 C CA . VAL A 1 192 ? 36.495 -31.412 -12.006 1.00 31.64 192 VAL A CA 1
ATOM 1549 C C . VAL A 1 192 ? 37.751 -31.788 -11.225 1.00 31.64 192 VAL A C 1
ATOM 1551 O O . VAL A 1 192 ? 38.605 -32.521 -11.717 1.00 31.64 192 VAL A O 1
ATOM 1554 N N . ILE A 1 193 ? 37.883 -31.262 -10.009 1.00 36.03 193 ILE A N 1
ATOM 1555 C CA . ILE A 1 193 ? 38.754 -31.856 -9.004 1.00 36.03 193 ILE A CA 1
ATOM 1556 C C . ILE A 1 193 ? 37.918 -32.955 -8.363 1.00 36.03 193 ILE A C 1
ATOM 1558 O O . ILE A 1 193 ? 36.990 -32.686 -7.601 1.00 36.03 193 ILE A O 1
ATOM 1562 N N . ASN A 1 194 ? 38.222 -34.196 -8.734 1.00 34.91 194 ASN A N 1
ATOM 1563 C CA . ASN A 1 194 ? 37.705 -35.372 -8.055 1.00 34.91 194 ASN A CA 1
ATOM 1564 C C . ASN A 1 194 ? 38.212 -35.344 -6.613 1.00 34.91 194 ASN A C 1
ATOM 1566 O O . ASN A 1 194 ? 39.379 -35.638 -6.363 1.00 34.91 194 ASN A O 1
ATOM 1570 N N . HIS A 1 195 ? 37.336 -35.008 -5.674 1.00 35.50 195 HIS A N 1
ATOM 1571 C CA . HIS A 1 195 ? 37.509 -35.421 -4.294 1.00 35.50 195 HIS A CA 1
ATOM 1572 C C . HIS A 1 195 ? 36.245 -36.135 -3.839 1.00 35.50 195 HIS A C 1
ATOM 1574 O O . HIS A 1 195 ? 35.165 -35.558 -3.749 1.00 35.50 195 HIS A O 1
ATOM 1580 N N . ASP A 1 196 ? 36.428 -37.432 -3.638 1.00 36.50 196 ASP A N 1
ATOM 1581 C CA . ASP A 1 196 ? 35.470 -38.357 -3.068 1.00 36.50 196 ASP A CA 1
ATOM 1582 C C . ASP A 1 196 ? 35.284 -38.069 -1.569 1.00 36.50 196 ASP A C 1
ATOM 1584 O O . ASP A 1 196 ? 36.264 -37.743 -0.886 1.00 36.50 196 ASP A O 1
ATOM 1588 N N . ASN A 1 197 ? 34.029 -38.206 -1.117 1.00 35.38 197 ASN A N 1
ATOM 1589 C CA . ASN A 1 197 ? 33.532 -38.544 0.231 1.00 35.38 197 ASN A CA 1
ATOM 1590 C C . ASN A 1 197 ? 32.373 -37.659 0.745 1.00 35.38 197 ASN A C 1
ATOM 1592 O O . ASN A 1 197 ? 32.573 -36.517 1.145 1.00 35.38 197 ASN A O 1
ATOM 1596 N N . GLY A 1 198 ? 31.191 -38.284 0.870 1.00 34.22 198 GLY A N 1
ATOM 1597 C CA . GLY A 1 198 ? 30.321 -38.180 2.056 1.00 34.22 198 GLY A CA 1
ATOM 1598 C C . GLY A 1 198 ? 29.283 -37.049 2.154 1.00 34.22 198 GLY A C 1
ATOM 1599 O O . GLY A 1 198 ? 29.608 -35.940 2.545 1.00 34.22 198 GLY A O 1
ATOM 1600 N N . GLU A 1 199 ? 28.017 -37.411 1.897 1.00 41.81 199 GLU A N 1
ATOM 1601 C CA . GLU A 1 199 ? 26.753 -36.943 2.517 1.00 41.81 199 GLU A CA 1
ATOM 1602 C C . GLU A 1 199 ? 26.568 -35.462 2.927 1.00 41.81 199 GLU A C 1
ATOM 1604 O O . GLU A 1 199 ? 27.093 -34.986 3.925 1.00 41.81 199 GLU A O 1
ATOM 1609 N N . VAL A 1 200 ? 25.666 -34.763 2.225 1.00 39.47 200 VAL A N 1
ATOM 1610 C CA . VAL A 1 200 ? 24.280 -34.416 2.633 1.00 39.47 200 VAL A CA 1
ATOM 1611 C C . VAL A 1 200 ? 23.712 -33.607 1.461 1.00 39.47 200 VAL A C 1
ATOM 1613 O O . VAL A 1 200 ? 24.094 -32.462 1.229 1.00 39.47 200 VAL A O 1
ATOM 1616 N N . ALA A 1 201 ? 22.824 -34.215 0.671 1.00 43.97 201 ALA A N 1
ATOM 1617 C CA . ALA A 1 201 ? 22.210 -33.543 -0.469 1.00 43.97 201 ALA A CA 1
ATOM 1618 C C . ALA A 1 201 ? 21.283 -32.427 0.031 1.00 43.97 201 ALA A C 1
ATOM 1620 O O . ALA A 1 201 ? 20.184 -32.678 0.527 1.00 43.97 201 ALA A O 1
ATOM 1621 N N . SER A 1 202 ? 21.729 -31.180 -0.104 1.00 64.19 202 SER A N 1
ATOM 1622 C CA . SER A 1 202 ? 20.874 -30.013 0.076 1.00 64.19 202 SER A CA 1
ATOM 1623 C C . SER A 1 202 ? 19.705 -30.101 -0.906 1.00 64.19 202 SER A C 1
ATOM 1625 O O . SER A 1 202 ? 19.894 -30.440 -2.075 1.00 64.19 202 SER A O 1
ATOM 1627 N N . THR A 1 203 ? 18.496 -29.727 -0.480 1.00 47.03 203 THR A N 1
ATOM 1628 C CA . THR A 1 203 ? 17.318 -29.542 -1.351 1.00 47.03 203 THR A CA 1
ATOM 1629 C C . THR A 1 203 ? 17.664 -28.751 -2.623 1.00 47.03 203 THR A C 1
ATOM 1631 O O . THR A 1 203 ? 17.105 -28.981 -3.694 1.00 47.03 203 THR A O 1
ATOM 1634 N N . ARG A 1 204 ? 18.658 -27.863 -2.531 1.00 46.06 204 ARG A N 1
ATOM 1635 C CA . ARG A 1 204 ? 19.232 -27.105 -3.642 1.00 46.06 204 ARG A CA 1
ATOM 1636 C C . ARG A 1 204 ? 19.867 -27.986 -4.730 1.00 46.06 204 ARG A C 1
ATOM 1638 O O . ARG A 1 204 ? 19.646 -27.714 -5.907 1.00 46.06 204 ARG A O 1
ATOM 1645 N N . ASP A 1 205 ? 20.581 -29.053 -4.378 1.00 61.34 205 ASP A N 1
ATOM 1646 C CA . ASP A 1 205 ? 21.188 -29.982 -5.346 1.00 61.34 205 ASP A CA 1
ATOM 1647 C C . ASP A 1 205 ? 20.137 -30.827 -6.062 1.00 61.34 205 ASP A C 1
ATOM 1649 O O . ASP A 1 205 ? 20.231 -31.039 -7.274 1.00 61.34 205 ASP A O 1
ATOM 1653 N N . TYR A 1 206 ? 19.084 -31.227 -5.347 1.00 69.94 206 TYR A N 1
ATOM 1654 C CA . TYR A 1 206 ? 17.928 -31.895 -5.942 1.00 69.94 206 TYR A CA 1
ATOM 1655 C C . TYR A 1 206 ? 17.271 -31.020 -7.025 1.00 69.94 206 TYR A C 1
ATOM 1657 O O . TYR A 1 206 ? 17.058 -31.476 -8.153 1.00 69.94 206 TYR A O 1
ATOM 1665 N N . PHE A 1 207 ? 17.031 -29.734 -6.740 1.00 61.62 207 PHE A N 1
ATOM 1666 C CA . PHE A 1 207 ? 16.451 -28.807 -7.719 1.00 61.62 207 PHE A CA 1
ATOM 1667 C C . PHE A 1 207 ? 17.420 -28.426 -8.853 1.00 61.62 207 PHE A C 1
ATOM 1669 O O . PHE A 1 207 ? 16.983 -28.287 -10.000 1.00 61.62 207 PHE A O 1
ATOM 1676 N N . HIS A 1 208 ? 18.731 -28.332 -8.596 1.00 57.19 208 HIS A N 1
ATOM 1677 C CA . HIS A 1 208 ? 19.732 -28.150 -9.656 1.00 57.19 208 HIS A CA 1
ATOM 1678 C C . HIS A 1 208 ? 19.761 -29.336 -10.629 1.00 57.19 208 HIS A C 1
ATOM 1680 O O . HIS A 1 208 ? 19.823 -29.135 -11.847 1.00 57.19 208 HIS A O 1
ATOM 1686 N N . GLN A 1 209 ? 19.660 -30.568 -10.122 1.00 65.88 209 GLN A N 1
ATOM 1687 C CA . GLN A 1 209 ? 19.569 -31.766 -10.959 1.00 65.88 209 GLN A CA 1
ATOM 1688 C C . GLN A 1 209 ? 18.263 -31.806 -11.762 1.00 65.88 209 GLN A C 1
ATOM 1690 O O . GLN A 1 209 ? 18.278 -32.185 -12.935 1.00 65.88 209 GLN A O 1
ATOM 1695 N N . LEU A 1 210 ? 17.150 -31.347 -11.184 1.00 60.34 210 LEU A N 1
ATOM 1696 C CA . LEU A 1 210 ? 15.862 -31.257 -11.879 1.00 60.34 210 LEU A CA 1
ATOM 1697 C C . LEU A 1 210 ? 15.895 -30.251 -13.045 1.00 60.34 210 LEU A C 1
ATOM 1699 O O . LEU A 1 210 ? 15.353 -30.535 -14.114 1.00 60.34 210 LEU A O 1
ATOM 1703 N N . LYS A 1 211 ? 16.585 -29.111 -12.876 1.00 52.62 211 LYS A N 1
ATOM 1704 C CA . LYS A 1 211 ? 16.793 -28.109 -13.938 1.00 52.62 211 LYS A CA 1
ATOM 1705 C C . LYS A 1 211 ? 17.694 -28.645 -15.058 1.00 52.62 211 LYS A C 1
ATOM 1707 O O . LYS A 1 211 ? 17.373 -28.466 -16.229 1.00 52.62 211 LYS A O 1
ATOM 1712 N N . ARG A 1 212 ? 18.765 -29.377 -14.715 1.00 50.16 212 ARG A N 1
ATOM 1713 C CA . ARG A 1 212 ? 19.649 -30.053 -15.688 1.00 50.16 212 ARG A CA 1
ATOM 1714 C C . ARG A 1 212 ? 18.917 -31.104 -16.525 1.00 50.16 212 ARG A C 1
ATOM 1716 O O . ARG A 1 212 ? 19.153 -31.194 -17.722 1.00 50.16 212 ARG A O 1
ATOM 1723 N N . ARG A 1 213 ? 18.000 -31.869 -15.924 1.00 49.69 213 ARG A N 1
ATOM 1724 C CA . ARG A 1 213 ? 17.251 -32.924 -16.631 1.00 49.69 213 ARG A CA 1
ATOM 1725 C C . ARG A 1 213 ? 16.234 -32.394 -17.649 1.00 49.69 213 ARG A C 1
ATOM 1727 O O . ARG A 1 213 ? 15.881 -33.136 -18.555 1.00 49.69 213 ARG A O 1
ATOM 1734 N N . ARG A 1 214 ? 15.784 -31.136 -17.538 1.00 48.34 214 ARG A N 1
ATOM 1735 C CA . ARG A 1 214 ? 14.836 -30.521 -18.492 1.00 48.34 214 ARG A CA 1
ATOM 1736 C C . ARG A 1 214 ? 15.490 -29.832 -19.698 1.00 48.34 214 ARG A C 1
ATOM 1738 O O . ARG A 1 214 ? 14.778 -29.523 -20.642 1.00 48.34 214 ARG A O 1
ATOM 1745 N N . LEU A 1 215 ? 16.805 -29.600 -19.682 1.00 45.12 215 LEU A N 1
ATOM 1746 C CA . LEU A 1 215 ? 17.524 -28.877 -20.747 1.00 45.12 215 LEU A CA 1
ATOM 1747 C C . LEU A 1 215 ? 18.290 -29.787 -21.722 1.00 45.12 215 LEU A C 1
ATOM 1749 O O . LEU A 1 215 ? 18.808 -29.305 -22.725 1.00 45.12 215 LEU A O 1
ATOM 1753 N N . ASN A 1 216 ? 18.315 -31.101 -21.494 1.00 46.38 216 ASN A N 1
ATOM 1754 C CA . ASN A 1 216 ? 18.868 -32.046 -22.462 1.00 46.38 216 ASN A CA 1
ATOM 1755 C C . ASN A 1 216 ? 17.788 -32.461 -23.467 1.00 46.38 216 ASN A C 1
ATOM 1757 O O . ASN A 1 216 ? 17.199 -33.529 -23.337 1.00 46.38 216 ASN A O 1
ATOM 1761 N N . ASN A 1 217 ? 17.501 -31.562 -24.410 1.00 45.31 217 ASN A N 1
ATOM 1762 C CA . ASN A 1 217 ? 17.127 -31.845 -25.801 1.00 45.31 217 ASN A CA 1
ATOM 1763 C C . ASN A 1 217 ? 16.828 -30.515 -26.500 1.00 45.31 217 ASN A C 1
ATOM 1765 O O . ASN A 1 217 ? 15.675 -30.100 -26.558 1.00 45.31 217 ASN A O 1
ATOM 1769 N N . SER A 1 218 ? 17.882 -29.841 -26.972 1.00 36.75 218 SER A N 1
ATOM 1770 C CA . SER A 1 218 ? 17.925 -28.957 -28.155 1.00 36.75 218 SER A CA 1
ATOM 1771 C C . SER A 1 218 ? 19.288 -28.260 -28.190 1.00 36.75 218 SER A C 1
ATOM 1773 O O . SER A 1 218 ? 19.434 -27.108 -27.793 1.00 36.75 218 SER A O 1
ATOM 1775 N N . THR A 1 219 ? 20.323 -28.970 -28.632 1.00 38.72 219 THR A N 1
ATOM 1776 C CA . THR A 1 219 ? 21.576 -28.342 -29.062 1.00 38.72 219 THR A CA 1
ATOM 1777 C C . THR A 1 219 ? 21.350 -27.697 -30.428 1.00 38.72 219 THR A C 1
ATOM 1779 O O . THR A 1 219 ? 21.478 -28.350 -31.459 1.00 38.72 219 THR A O 1
ATOM 1782 N N . LEU A 1 220 ? 21.032 -26.402 -30.442 1.00 32.12 220 LEU A N 1
ATOM 1783 C CA . LEU A 1 220 ? 21.314 -25.541 -31.588 1.00 32.12 220 LEU A CA 1
ATOM 1784 C C . LEU A 1 220 ? 22.543 -24.705 -31.237 1.00 32.12 220 LEU A C 1
ATOM 1786 O O . LEU A 1 220 ? 22.465 -23.712 -30.520 1.00 32.12 220 LEU A O 1
ATOM 1790 N N . ASN A 1 221 ? 23.698 -25.149 -31.731 1.00 38.75 221 ASN A N 1
ATOM 1791 C CA . ASN A 1 221 ? 24.906 -24.337 -31.758 1.00 38.75 221 ASN A CA 1
ATOM 1792 C C . ASN A 1 221 ? 24.672 -23.175 -32.730 1.00 38.75 221 ASN A C 1
ATOM 1794 O O . ASN A 1 221 ? 24.808 -23.348 -33.940 1.00 38.75 221 ASN A O 1
ATOM 1798 N N . ILE A 1 222 ? 24.324 -21.999 -32.211 1.00 35.56 222 ILE A N 1
ATOM 1799 C CA . ILE A 1 222 ? 24.381 -20.752 -32.974 1.00 35.56 222 ILE A CA 1
ATOM 1800 C C . ILE A 1 222 ? 25.596 -19.972 -32.483 1.00 35.56 222 ILE A C 1
ATOM 1802 O O . ILE A 1 222 ? 25.540 -19.234 -31.503 1.00 35.56 222 ILE A O 1
ATOM 1806 N N . THR A 1 223 ? 26.710 -20.125 -33.190 1.00 38.94 223 THR A N 1
ATOM 1807 C CA . THR A 1 223 ? 27.817 -19.172 -33.124 1.00 38.94 223 THR A CA 1
ATOM 1808 C C . THR A 1 223 ? 27.410 -17.964 -33.971 1.00 38.94 223 THR A C 1
ATOM 1810 O O . THR A 1 223 ? 27.531 -18.000 -35.194 1.00 38.94 223 THR A O 1
ATOM 1813 N N . ARG A 1 224 ? 26.862 -16.910 -33.350 1.00 42.06 224 ARG A N 1
ATOM 1814 C CA . ARG A 1 224 ? 26.611 -15.620 -34.023 1.00 42.06 224 ARG A CA 1
ATOM 1815 C C . ARG A 1 224 ? 27.768 -14.642 -33.757 1.00 42.06 224 ARG A C 1
ATOM 1817 O O . ARG A 1 224 ? 28.317 -14.660 -32.656 1.00 42.06 224 ARG A O 1
ATOM 1824 N N . PRO A 1 225 ? 28.165 -13.803 -34.736 1.00 37.06 225 PRO A N 1
ATOM 1825 C CA . PRO A 1 225 ? 29.286 -12.876 -34.586 1.00 37.06 225 PRO A CA 1
ATOM 1826 C C . PRO A 1 225 ? 28.983 -11.774 -33.563 1.00 37.06 225 PRO A C 1
ATOM 1828 O O . PRO A 1 225 ? 27.844 -11.340 -33.399 1.00 37.06 225 PRO A O 1
ATOM 1831 N N . SER A 1 226 ? 30.032 -11.286 -32.906 1.00 45.34 226 SER A N 1
ATOM 1832 C CA . SER A 1 226 ? 29.995 -10.452 -31.701 1.00 45.34 226 SER A CA 1
ATOM 1833 C C . SER A 1 226 ? 29.494 -9.006 -31.857 1.00 45.34 226 SER A C 1
ATOM 1835 O O . SER A 1 226 ? 29.500 -8.282 -30.864 1.00 45.34 226 SER A O 1
ATOM 1837 N N . SER A 1 227 ? 29.033 -8.558 -33.033 1.00 46.50 227 SER A N 1
ATOM 1838 C CA . SER A 1 227 ? 28.521 -7.182 -33.212 1.00 46.50 227 SER A CA 1
ATOM 1839 C C . SER A 1 227 ? 26.993 -7.044 -33.157 1.00 46.50 227 SER A C 1
ATOM 1841 O O . SER A 1 227 ? 26.508 -5.920 -33.165 1.00 46.50 227 SER A O 1
ATOM 1843 N N . GLY A 1 228 ? 26.240 -8.151 -33.084 1.00 60.81 228 GLY A N 1
ATOM 1844 C CA . GLY A 1 228 ? 24.763 -8.160 -33.075 1.00 60.81 228 GLY A CA 1
ATOM 1845 C C . GLY A 1 228 ? 24.129 -8.690 -31.784 1.00 60.81 228 GLY A C 1
ATOM 1846 O O . GLY A 1 228 ? 22.937 -8.962 -31.749 1.00 60.81 228 GLY A O 1
ATOM 1847 N N . ILE A 1 229 ? 24.913 -8.877 -30.716 1.00 66.75 229 ILE A N 1
ATOM 1848 C CA . ILE A 1 229 ? 24.453 -9.549 -29.483 1.00 66.75 229 ILE A CA 1
ATOM 1849 C C . ILE A 1 229 ? 23.325 -8.765 -28.791 1.00 66.75 229 ILE A C 1
ATOM 1851 O O . ILE A 1 229 ? 22.474 -9.364 -28.149 1.00 66.75 229 ILE A O 1
ATOM 1855 N N . TYR A 1 230 ? 23.283 -7.440 -28.945 1.00 79.38 230 TYR A N 1
ATOM 1856 C CA . TYR A 1 230 ? 22.264 -6.594 -28.314 1.00 79.38 230 TYR A CA 1
ATOM 1857 C C . TYR A 1 230 ? 21.221 -6.039 -29.287 1.00 79.38 230 TYR A C 1
ATOM 1859 O O . TYR A 1 230 ? 20.367 -5.271 -28.859 1.00 79.38 230 TYR A O 1
ATOM 1867 N N . GLU A 1 231 ? 21.266 -6.423 -30.566 1.00 84.81 231 GLU A N 1
ATOM 1868 C CA . GLU A 1 231 ? 20.355 -5.894 -31.590 1.00 84.81 231 GLU A CA 1
ATOM 1869 C C . GLU A 1 231 ? 18.886 -6.180 -31.239 1.00 84.81 231 GLU A C 1
ATOM 1871 O O . GLU A 1 231 ? 18.022 -5.332 -31.431 1.00 84.81 231 GLU A O 1
ATOM 1876 N N . GLU A 1 232 ? 18.618 -7.333 -30.626 1.00 86.44 232 GLU A N 1
ATOM 1877 C CA . GLU A 1 232 ? 17.297 -7.715 -30.118 1.00 86.44 232 GLU A CA 1
ATOM 1878 C C . GLU A 1 232 ? 16.809 -6.792 -28.988 1.00 86.44 232 GLU A C 1
ATOM 1880 O O . GLU A 1 232 ? 15.655 -6.364 -28.984 1.00 86.44 232 GLU A O 1
ATOM 1885 N N . ILE A 1 233 ? 17.702 -6.419 -28.061 1.00 88.50 233 ILE A N 1
ATOM 1886 C CA . ILE A 1 233 ? 17.386 -5.470 -26.982 1.00 88.50 233 ILE A CA 1
ATOM 1887 C C . ILE A 1 233 ? 17.072 -4.099 -27.581 1.00 88.50 233 ILE A C 1
ATOM 1889 O O . ILE A 1 233 ? 16.096 -3.466 -27.184 1.00 88.50 233 ILE A O 1
ATOM 1893 N N . ASP A 1 234 ? 17.875 -3.647 -28.543 1.00 89.56 234 ASP A N 1
ATOM 1894 C CA . ASP A 1 234 ? 17.685 -2.346 -29.179 1.00 89.56 234 ASP A CA 1
ATOM 1895 C C . ASP A 1 234 ? 16.369 -2.316 -29.995 1.00 89.56 234 ASP A C 1
ATOM 1897 O O . ASP A 1 234 ? 15.617 -1.344 -29.910 1.00 89.56 234 ASP A O 1
ATOM 1901 N N . GLN A 1 235 ? 16.023 -3.403 -30.702 1.00 90.12 235 GLN A N 1
ATOM 1902 C CA . GLN A 1 235 ? 14.734 -3.563 -31.395 1.00 90.12 235 GLN A CA 1
ATOM 1903 C C . GLN A 1 235 ? 13.548 -3.529 -30.423 1.00 90.12 235 GLN A C 1
ATOM 1905 O O . GLN A 1 235 ? 12.576 -2.810 -30.653 1.00 90.12 235 GLN A O 1
ATOM 1910 N N . TYR A 1 236 ? 13.633 -4.265 -29.315 1.00 92.94 236 TYR A N 1
ATOM 1911 C CA . TYR A 1 236 ? 12.607 -4.267 -28.276 1.00 92.94 236 TYR A CA 1
ATOM 1912 C C . TYR A 1 236 ? 12.385 -2.869 -27.671 1.00 92.94 236 TYR A C 1
ATOM 1914 O O . TYR A 1 236 ? 11.238 -2.435 -27.498 1.00 92.94 236 TYR A O 1
ATOM 1922 N N . LEU A 1 237 ? 13.468 -2.148 -27.364 1.00 91.69 237 LEU A N 1
ATOM 1923 C CA . LEU A 1 237 ? 13.402 -0.803 -26.787 1.00 91.69 237 LEU A CA 1
ATOM 1924 C C . LEU A 1 237 ? 12.843 0.235 -27.768 1.00 91.69 237 LEU A C 1
ATOM 1926 O O . LEU A 1 237 ? 12.271 1.227 -27.322 1.00 91.69 237 LEU A O 1
ATOM 1930 N N . ALA A 1 238 ? 12.965 0.004 -29.078 1.00 91.19 238 ALA A N 1
ATOM 1931 C CA . ALA A 1 238 ? 12.392 0.869 -30.107 1.00 91.19 238 ALA A CA 1
ATOM 1932 C C . ALA A 1 238 ? 10.864 0.726 -30.250 1.00 91.19 238 ALA A C 1
ATOM 1934 O O . ALA A 1 238 ? 10.209 1.634 -30.765 1.00 91.19 238 ALA A O 1
ATOM 1935 N N . LEU A 1 239 ? 10.280 -0.393 -29.805 1.00 91.81 239 LEU A N 1
ATOM 1936 C CA . LEU A 1 239 ? 8.826 -0.569 -29.794 1.00 91.81 239 LEU A CA 1
ATOM 1937 C C . LEU A 1 239 ? 8.175 0.367 -28.753 1.00 91.81 239 LEU A C 1
ATOM 1939 O O . LEU A 1 239 ? 8.777 0.628 -27.706 1.00 91.81 239 LEU A O 1
ATOM 1943 N N . PRO A 1 240 ? 6.929 0.826 -28.962 1.00 91.19 240 PRO A N 1
ATOM 1944 C CA . PRO A 1 240 ? 6.192 1.563 -27.936 1.00 91.19 240 PRO A CA 1
ATOM 1945 C C . PRO A 1 240 ? 5.944 0.702 -26.684 1.00 91.19 240 PRO A C 1
ATOM 1947 O O . PRO A 1 240 ? 6.097 -0.524 -26.717 1.00 91.19 240 PRO A O 1
ATOM 1950 N N . CYS A 1 241 ? 5.592 1.352 -25.571 1.00 92.00 241 CYS A N 1
ATOM 1951 C CA . CYS A 1 241 ? 5.093 0.643 -24.390 1.00 92.00 241 CYS A CA 1
ATOM 1952 C C . CYS A 1 241 ? 3.699 0.065 -24.672 1.00 92.00 241 CYS A C 1
ATOM 1954 O O . CYS A 1 241 ? 2.941 0.632 -25.462 1.00 92.00 241 CYS A O 1
ATOM 1956 N N . ASP A 1 242 ? 3.379 -1.055 -24.031 1.00 91.00 242 ASP A N 1
ATOM 1957 C CA . ASP A 1 242 ? 2.090 -1.736 -24.150 1.00 91.00 242 ASP A CA 1
ATOM 1958 C C . ASP A 1 242 ? 1.506 -1.975 -22.754 1.00 91.00 242 ASP A C 1
ATOM 1960 O O . ASP A 1 242 ? 1.935 -2.877 -22.041 1.00 91.00 242 ASP A O 1
ATOM 1964 N N . ASP A 1 243 ? 0.563 -1.130 -22.334 1.00 82.88 243 ASP A N 1
ATOM 1965 C CA . ASP A 1 243 ? 0.115 -1.046 -20.936 1.00 82.88 243 ASP A CA 1
ATOM 1966 C C . ASP A 1 243 ? -0.790 -2.211 -20.495 1.00 82.88 243 ASP A C 1
ATOM 1968 O O . ASP A 1 243 ? -0.920 -2.481 -19.300 1.00 82.88 243 ASP A O 1
ATOM 1972 N N . ASN A 1 244 ? -1.428 -2.918 -21.436 1.00 85.19 244 ASN A N 1
ATOM 1973 C CA . ASN A 1 244 ? -2.516 -3.865 -21.145 1.00 85.19 244 ASN A CA 1
ATOM 1974 C C . ASN A 1 244 ? -2.146 -5.332 -21.404 1.00 85.19 244 ASN A C 1
ATOM 1976 O O . ASN A 1 244 ? -3.006 -6.150 -21.743 1.00 85.19 244 ASN A O 1
ATOM 1980 N N . VAL A 1 245 ? -0.871 -5.684 -21.230 1.00 87.31 245 VAL A N 1
ATOM 1981 C CA . VAL A 1 245 ? -0.361 -7.032 -21.516 1.00 87.31 245 VAL A CA 1
ATOM 1982 C C . VAL A 1 245 ? 0.213 -7.722 -20.292 1.00 87.31 245 VAL A C 1
ATOM 1984 O O . VAL A 1 245 ? 0.733 -7.098 -19.370 1.00 87.31 245 VAL A O 1
ATOM 1987 N N . ALA A 1 246 ? 0.154 -9.053 -20.304 1.00 88.50 246 ALA A N 1
ATOM 1988 C CA . ALA A 1 246 ? 0.923 -9.874 -19.381 1.00 88.50 246 ALA A CA 1
ATOM 1989 C C . ALA A 1 246 ? 2.367 -9.979 -19.908 1.00 88.50 246 ALA A C 1
ATOM 1991 O O . ALA A 1 246 ? 2.549 -10.565 -20.981 1.00 88.50 246 ALA A O 1
ATOM 1992 N N . PRO A 1 247 ? 3.394 -9.487 -19.181 1.00 89.69 247 PRO A N 1
ATOM 1993 C CA . PRO A 1 247 ? 4.760 -9.385 -19.704 1.00 89.69 247 PRO A CA 1
ATOM 1994 C C . PRO A 1 247 ? 5.303 -10.687 -20.300 1.00 89.69 247 PRO A C 1
ATOM 1996 O O . PRO A 1 247 ? 5.863 -10.689 -21.390 1.00 89.69 247 PRO A O 1
ATOM 1999 N N . LEU A 1 248 ? 5.080 -11.824 -19.632 1.00 89.19 248 LEU A N 1
ATOM 2000 C CA . LEU A 1 248 ? 5.562 -13.122 -20.118 1.00 89.19 248 LEU A CA 1
ATOM 2001 C C . LEU A 1 248 ? 4.893 -13.570 -21.424 1.00 89.19 248 LEU A C 1
ATOM 2003 O O . LEU A 1 248 ? 5.566 -14.121 -22.291 1.00 89.19 248 LEU A O 1
ATOM 2007 N N . LEU A 1 249 ? 3.585 -13.338 -21.568 1.00 90.44 249 LEU A N 1
ATOM 2008 C CA . LEU A 1 249 ? 2.859 -13.680 -22.795 1.00 90.44 249 LEU A CA 1
ATOM 2009 C C . LEU A 1 249 ? 3.250 -12.743 -23.938 1.00 90.44 249 LEU A C 1
ATOM 2011 O O . LEU A 1 249 ? 3.331 -13.179 -25.082 1.00 90.44 249 LEU A O 1
ATOM 2015 N N . TRP A 1 250 ? 3.517 -11.474 -23.618 1.00 92.69 250 TRP A N 1
ATOM 2016 C CA . TRP A 1 250 ? 3.997 -10.499 -24.586 1.00 92.69 250 TRP A CA 1
ATOM 2017 C C . TRP A 1 250 ? 5.336 -10.930 -25.181 1.00 92.69 250 TRP A C 1
ATOM 2019 O O . TRP A 1 250 ? 5.451 -10.997 -26.402 1.00 92.69 250 TRP A O 1
ATOM 2029 N N . TRP A 1 251 ? 6.304 -11.307 -24.336 1.00 91.06 251 TRP A N 1
ATOM 2030 C CA . TRP A 1 251 ? 7.601 -11.803 -24.800 1.00 91.06 251 TRP A CA 1
ATOM 2031 C C . TRP A 1 251 ? 7.451 -13.043 -25.680 1.00 91.06 251 TRP A C 1
ATOM 2033 O 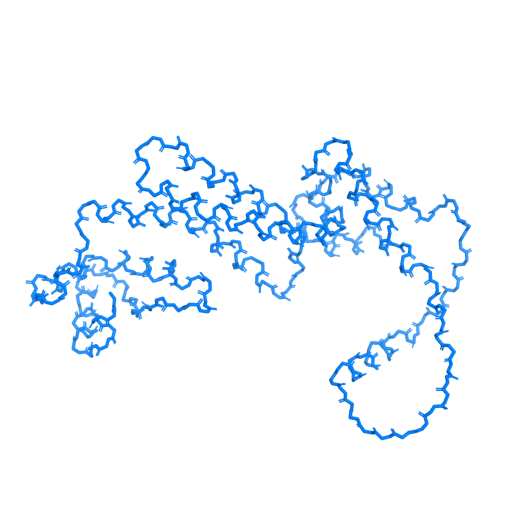O . TRP A 1 251 ? 7.952 -13.032 -26.793 1.00 91.06 251 TRP A O 1
ATOM 2043 N N . GLN A 1 252 ? 6.668 -14.040 -25.249 1.00 89.56 252 GLN A N 1
ATOM 2044 C CA . GLN A 1 252 ? 6.423 -15.267 -26.021 1.00 89.56 252 GLN A CA 1
ATOM 2045 C C . GLN A 1 252 ? 5.827 -15.017 -27.422 1.00 89.56 252 GLN A C 1
ATOM 2047 O O . GLN A 1 252 ? 5.992 -15.841 -28.319 1.00 89.56 252 GLN A O 1
ATOM 2052 N N . ALA A 1 253 ? 5.073 -13.930 -27.600 1.00 90.06 253 ALA A N 1
ATOM 2053 C CA . ALA A 1 253 ? 4.433 -13.605 -28.870 1.00 90.06 253 ALA A CA 1
ATOM 2054 C C . ALA A 1 253 ? 5.339 -12.819 -29.836 1.00 90.06 253 ALA A C 1
ATOM 2056 O O . ALA A 1 253 ? 5.065 -12.825 -31.036 1.00 90.06 253 ALA A O 1
ATOM 2057 N N . HIS A 1 254 ? 6.375 -12.138 -29.333 1.00 87.19 254 HIS A N 1
ATOM 2058 C CA . HIS A 1 254 ? 7.189 -11.199 -30.117 1.00 87.19 254 HIS A CA 1
ATOM 2059 C C . HIS A 1 254 ? 8.637 -11.658 -30.339 1.00 87.19 254 HIS A C 1
ATOM 2061 O O . HIS A 1 254 ? 9.248 -11.207 -31.308 1.00 87.19 254 HIS A O 1
ATOM 2067 N N . PHE A 1 255 ? 9.168 -12.538 -29.482 1.00 81.44 255 PHE A N 1
ATOM 2068 C CA . PHE A 1 255 ? 10.546 -13.042 -29.511 1.00 81.44 255 PHE A CA 1
ATOM 2069 C C . PHE A 1 255 ? 10.582 -14.531 -29.128 1.00 81.44 255 PHE A C 1
ATOM 2071 O O . PHE A 1 255 ? 11.367 -15.278 -29.754 1.00 81.44 255 PHE A O 1
#

Radius of gyration: 26.67 Å; chains: 1; bounding box: 68×60×66 Å

Foldseek 3Di:
DVVQLPDPVSLVQLCVLCVVVVADQDRQFDDDPPDLCRVLVNLVNCVSSVVSLVVSCVVDVVSVVVRDDPVRVLLSVLVNQLCVLVNVLCVQCPDPPADCLLCVLVSLVVSLVSLVVLLPDPPRPCNVVSVVVNVVSVVVCVVRVLVSLQVNLLFLQRNCVSFDPDPGSVSSLVSNVVVLVVVVPPPPDDPDPDDDDDDDDDPVNVVVVVVVVVPPDDDDPDPDDDPCSCVVSVVSSPDHRDNPDRSVVVVVVPD

Organism: NCBI:txid94130

Secondary structure (DSSP, 8-state):
-HHHHT-HHHHHHHHHHHHHTT-PPPP-----TT-TTHHHHHHHHHHHTHHHHHHHHHH-HHHHTTS--HHHHHHHHHHHHHHHHHHHHHHHHT-SSS--GGGHHHHHHHHHHHHHHHHS-TT-TTHHHHHHHHHHHHHHHHHHHHHHHHHHHT-TTTTTTTS-TTHHHHHHHHHHHHHHHHHHS---PPP-----------HHHHHHHHHHHHH-S--------TTSTTHHHHHHHHSPP-TTS-HHHHHHHH-

pLDDT: mean 84.47, std 18.58, range [31.64, 98.5]